Protein AF-A0A0W4ZF85-F1 (afdb_monomer_lite)

Secondary structure (DSSP, 8-state):
------HHHHHHHHHHHHHHHHHHHHHHHHHHHHH--TTHHHHHHHHHHHHHHHHHHHHHHHHHHHHHHHHHHH-HHHHT--HHHHHHHHHHHHHHHHHHHHHHHHHHS-HHHHHHHHHHHHHHHHHTTSSS--------HHHHHHHHHHHHHHHHHHHHHHHHHHHHHHHHHHHHHHHHHHHHHHHHHHHHHHHHHHHHHHHHHHHHHHHHHHHHHHHHHHHHHHHHHHHHTS---

pLDDT: mean 76.06, std 14.79, range [40.0, 95.31]

InterPro domains:
  IPR000727 Target SNARE coiled-coil homology domain [PS50192] (149-211)
  IPR000727 Target SNARE coiled-coil homology domain [SM00397] (144-211)
  IPR010989 SNARE [SSF47661] (5-109)
  IPR015260 Syntaxin 6/10/61, N-terminal [PF09177] (6-104)

Organism: Pneumocystis carinii (strain B80) (NCBI:txid1408658)

Structure (mmCIF, N/CA/C/O backbone):
data_AF-A0A0W4ZF85-F1
#
_entry.id   AF-A0A0W4ZF85-F1
#
loop_
_atom_site.group_PDB
_atom_site.id
_atom_site.type_symbol
_atom_site.label_atom_id
_atom_site.label_alt_id
_atom_site.label_comp_id
_atom_site.label_asym_id
_atom_site.label_entity_id
_atom_site.label_seq_id
_atom_site.pdbx_PDB_ins_code
_atom_site.Cartn_x
_atom_site.Cartn_y
_atom_site.Cartn_z
_atom_site.occupancy
_atom_site.B_iso_or_equiv
_atom_site.auth_seq_id
_atom_site.auth_comp_id
_atom_site.auth_asym_id
_atom_site.auth_atom_id
_atom_site.pdbx_PDB_model_num
ATOM 1 N N . MET A 1 1 ? -2.296 8.918 36.771 1.00 40.00 1 MET A N 1
ATOM 2 C CA . MET A 1 1 ? -2.428 7.743 35.891 1.00 40.00 1 MET A CA 1
ATOM 3 C C . MET A 1 1 ? -2.711 8.300 34.519 1.00 40.00 1 MET A C 1
ATOM 5 O O . MET A 1 1 ? -3.789 8.851 34.330 1.00 40.00 1 MET A O 1
ATOM 9 N N . GLU A 1 2 ? -1.710 8.296 33.644 1.00 46.78 2 GLU A N 1
ATOM 10 C CA . GLU A 1 2 ? -1.922 8.610 32.231 1.00 46.78 2 GLU A CA 1
ATOM 11 C C . GLU A 1 2 ? -3.000 7.657 31.717 1.00 46.78 2 GLU A C 1
ATOM 13 O O . GLU A 1 2 ? -2.921 6.446 31.938 1.00 46.78 2 GLU A O 1
ATOM 18 N N . LYS A 1 3 ? -4.069 8.213 31.141 1.00 59.38 3 LYS A N 1
ATOM 19 C CA . LYS A 1 3 ? -5.005 7.413 30.362 1.00 59.38 3 LYS A CA 1
ATOM 20 C C . LYS A 1 3 ? -4.196 6.940 29.164 1.00 59.38 3 LYS A C 1
ATOM 22 O O . LYS A 1 3 ? -3.906 7.745 28.291 1.00 59.38 3 LYS A O 1
ATOM 27 N N . ILE A 1 4 ? -3.762 5.685 29.188 1.00 65.81 4 ILE A N 1
ATOM 28 C CA . ILE A 1 4 ? -3.247 5.030 27.991 1.00 65.81 4 ILE A CA 1
ATOM 29 C C . ILE A 1 4 ? -4.445 4.990 27.048 1.00 65.81 4 ILE A C 1
ATOM 31 O O . ILE A 1 4 ? -5.434 4.312 27.331 1.00 65.81 4 ILE A O 1
ATOM 35 N N . GLU A 1 5 ? -4.407 5.858 26.045 1.00 74.25 5 GLU A N 1
ATOM 36 C CA . GLU A 1 5 ? -5.411 5.940 24.996 1.00 74.25 5 GLU A CA 1
ATOM 37 C C . GLU A 1 5 ? -5.392 4.615 24.233 1.00 74.25 5 GLU A C 1
ATOM 39 O O . GLU A 1 5 ? -4.327 4.027 24.035 1.00 74.25 5 GLU A O 1
ATOM 44 N N . ASP A 1 6 ? -6.570 4.076 23.929 1.00 81.75 6 ASP A N 1
ATOM 45 C CA . ASP A 1 6 ? -6.660 2.751 23.328 1.00 81.75 6 ASP A CA 1
ATOM 46 C C . ASP A 1 6 ? -6.104 2.804 21.894 1.00 81.75 6 ASP A C 1
ATOM 48 O O . ASP A 1 6 ? -6.705 3.474 21.045 1.00 81.75 6 ASP A O 1
ATOM 52 N N . PRO A 1 7 ? -4.993 2.096 21.600 1.00 85.19 7 PRO A N 1
ATOM 53 C CA . PRO A 1 7 ? -4.337 2.152 20.294 1.00 85.19 7 PRO A CA 1
ATOM 54 C C . PRO A 1 7 ? -5.214 1.588 19.169 1.00 85.19 7 PRO A C 1
ATOM 56 O O . PRO A 1 7 ? -4.932 1.805 17.993 1.00 85.19 7 PRO A O 1
ATOM 59 N N . PHE A 1 8 ? -6.305 0.891 19.506 1.00 86.88 8 PHE A N 1
ATOM 60 C CA . PHE A 1 8 ? -7.267 0.397 18.531 1.00 86.88 8 PHE A CA 1
ATOM 61 C C . PHE A 1 8 ? -7.860 1.518 17.668 1.00 86.88 8 PHE A C 1
ATOM 63 O O . PHE A 1 8 ? -8.072 1.316 16.474 1.00 86.88 8 PHE A O 1
ATOM 70 N N . PHE A 1 9 ? -8.155 2.689 18.243 1.00 86.62 9 PHE A N 1
ATOM 71 C CA . PHE A 1 9 ? -8.795 3.770 17.485 1.00 86.62 9 PHE A CA 1
ATOM 72 C C . PHE A 1 9 ? -7.841 4.426 16.486 1.00 86.62 9 PHE A C 1
ATOM 74 O O . PHE A 1 9 ? -8.268 4.741 15.378 1.00 86.62 9 PHE A O 1
ATOM 81 N N . GLU A 1 10 ? -6.564 4.555 16.843 1.00 89.31 10 GLU A N 1
ATOM 82 C CA . GLU A 1 10 ? -5.513 5.045 15.946 1.00 89.31 10 GLU A CA 1
ATOM 83 C C . GLU A 1 10 ? -5.290 4.065 14.786 1.00 89.31 10 GLU A C 1
ATOM 85 O O . GLU A 1 10 ? -5.335 4.458 13.622 1.00 89.31 10 GLU A O 1
ATOM 90 N N . ALA A 1 11 ? -5.180 2.766 15.084 1.00 89.19 11 ALA A N 1
ATOM 91 C CA . ALA A 1 11 ? -5.067 1.729 14.058 1.00 89.19 11 ALA A CA 1
ATOM 92 C C . ALA A 1 11 ? -6.305 1.680 13.144 1.00 89.19 11 ALA A C 1
ATOM 94 O O . ALA A 1 11 ? -6.192 1.531 11.928 1.00 89.19 11 ALA A O 1
ATOM 95 N N . LYS A 1 12 ? -7.504 1.856 13.711 1.00 90.06 12 LYS A N 1
ATOM 96 C CA . LYS A 1 12 ? -8.748 1.960 12.940 1.00 90.06 12 LYS A CA 1
ATOM 97 C C . LYS A 1 12 ? -8.712 3.154 11.985 1.00 90.06 12 LYS A C 1
ATOM 99 O O . LYS A 1 12 ? -9.088 2.993 10.826 1.00 90.06 12 LYS A O 1
ATOM 104 N N . GLU A 1 13 ? -8.292 4.328 12.455 1.00 89.69 13 GLU A N 1
ATOM 105 C CA . GLU A 1 13 ? -8.176 5.533 11.627 1.00 89.69 13 GLU A CA 1
ATOM 106 C C . GLU A 1 13 ? -7.159 5.328 10.497 1.00 89.69 13 GLU A C 1
ATOM 108 O O . GLU A 1 13 ? -7.482 5.566 9.329 1.00 89.69 13 GLU A O 1
ATOM 113 N N . GLN A 1 14 ? -5.988 4.776 10.819 1.00 89.88 14 GLN A N 1
ATOM 114 C CA . GLN A 1 14 ? -4.951 4.448 9.844 1.00 89.88 14 GLN A CA 1
ATOM 115 C C . GLN A 1 14 ? -5.464 3.497 8.756 1.00 89.88 14 GLN A C 1
ATOM 117 O O . GLN A 1 14 ? -5.293 3.776 7.571 1.00 89.88 14 GLN A O 1
ATOM 122 N N . ILE A 1 15 ? -6.161 2.422 9.131 1.00 90.94 15 ILE A N 1
ATOM 123 C CA . ILE A 1 15 ? -6.745 1.480 8.168 1.00 90.94 15 ILE A CA 1
ATOM 124 C C . ILE A 1 15 ? -7.790 2.176 7.296 1.00 90.94 15 ILE A C 1
ATOM 126 O O . ILE A 1 15 ? -7.808 1.986 6.083 1.00 90.94 15 ILE A O 1
ATOM 130 N N . THR A 1 16 ? -8.658 3.015 7.875 1.00 89.31 16 THR A N 1
ATOM 131 C CA . THR A 1 16 ? -9.648 3.752 7.071 1.00 89.31 16 THR A CA 1
ATOM 132 C C . THR A 1 16 ? -9.005 4.721 6.081 1.00 89.31 16 THR A C 1
ATOM 134 O O . THR A 1 16 ? -9.527 4.883 4.978 1.00 89.31 16 THR A O 1
ATOM 137 N N . PHE A 1 17 ? -7.868 5.318 6.445 1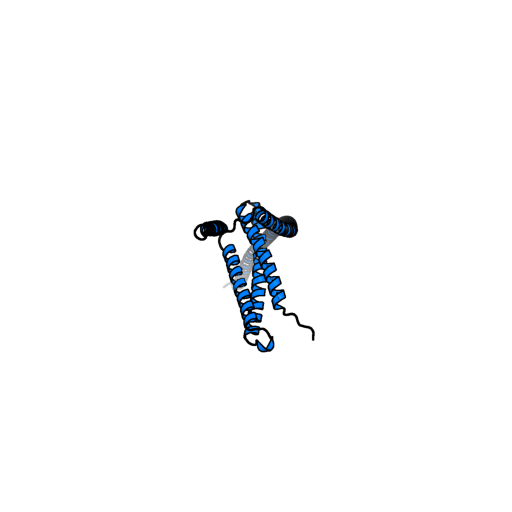.00 89.12 17 PHE A N 1
ATOM 138 C CA . PHE A 1 17 ? -7.071 6.155 5.555 1.00 89.12 17 PHE A CA 1
ATOM 139 C C . PHE A 1 17 ? -6.419 5.329 4.436 1.00 89.12 17 PHE A C 1
ATOM 141 O O . PHE A 1 17 ? -6.573 5.655 3.264 1.00 89.12 17 PHE A O 1
ATOM 148 N N . GLN A 1 18 ? -5.785 4.202 4.760 1.00 88.81 18 GLN A N 1
ATOM 149 C CA . GLN A 1 18 ? -5.208 3.314 3.744 1.00 88.81 18 GLN A CA 1
ATOM 150 C C . GLN A 1 18 ? -6.278 2.768 2.784 1.00 88.81 18 GLN A C 1
ATOM 152 O O . GLN A 1 18 ? -6.043 2.669 1.582 1.00 88.81 18 GLN A O 1
ATOM 157 N N . PHE A 1 19 ? -7.492 2.478 3.268 1.00 88.94 19 PHE A N 1
ATOM 158 C CA . PHE A 1 19 ? -8.608 2.088 2.401 1.00 88.94 19 PHE A CA 1
ATOM 159 C C . PHE A 1 19 ? -9.058 3.205 1.456 1.00 88.94 19 PHE A C 1
ATOM 161 O O . PHE A 1 19 ? -9.453 2.908 0.326 1.00 88.94 19 PHE A O 1
ATOM 168 N N . SER A 1 20 ? -9.050 4.473 1.883 1.00 87.19 20 SER A N 1
ATOM 169 C CA . SER A 1 20 ? -9.405 5.581 0.986 1.00 87.19 20 SER A CA 1
ATOM 170 C C . SER A 1 20 ? -8.342 5.767 -0.099 1.00 87.19 20 SER A C 1
ATOM 172 O O . SER A 1 20 ? -8.694 5.925 -1.270 1.00 87.19 20 SER A O 1
ATOM 174 N N . GLU A 1 21 ? -7.065 5.629 0.262 1.00 87.69 21 GLU A N 1
ATOM 175 C CA . GLU A 1 21 ? -5.939 5.641 -0.674 1.00 87.69 21 GLU A CA 1
ATOM 176 C C . GLU A 1 21 ? -6.011 4.474 -1.673 1.00 87.69 21 GLU A C 1
ATOM 178 O O . GLU A 1 21 ? -5.941 4.681 -2.887 1.00 87.69 21 GLU A O 1
ATOM 183 N N . ALA A 1 22 ? -6.263 3.255 -1.189 1.00 88.38 22 ALA A N 1
ATOM 184 C CA . ALA A 1 22 ? -6.405 2.071 -2.029 1.00 88.38 22 ALA A CA 1
ATOM 185 C C . ALA A 1 22 ? -7.597 2.188 -2.999 1.00 88.38 22 ALA A C 1
ATOM 187 O O . ALA A 1 22 ? -7.480 1.846 -4.177 1.00 88.38 22 ALA A O 1
ATOM 188 N N . ARG A 1 23 ? -8.747 2.708 -2.542 1.00 87.19 23 ARG A N 1
ATOM 189 C CA . ARG A 1 23 ? -9.921 2.953 -3.405 1.00 87.19 23 ARG A CA 1
ATOM 190 C C . ARG A 1 23 ? -9.616 3.977 -4.493 1.00 87.19 23 ARG A C 1
ATOM 192 O O . ARG A 1 23 ? -10.027 3.790 -5.638 1.00 87.19 23 ARG A O 1
ATOM 199 N N . TYR A 1 24 ? -8.873 5.025 -4.151 1.00 84.31 24 TYR A N 1
ATOM 200 C CA . TYR A 1 24 ? -8.443 6.027 -5.115 1.00 84.31 24 TYR A CA 1
ATOM 201 C C . TYR A 1 24 ? -7.517 5.429 -6.189 1.00 84.31 24 TYR A C 1
ATOM 203 O O . TYR A 1 24 ? -7.772 5.595 -7.387 1.00 84.31 24 TYR A O 1
ATOM 211 N N . LEU A 1 25 ? -6.482 4.685 -5.781 1.00 83.81 25 LEU A N 1
ATOM 212 C CA . LEU A 1 25 ? -5.572 4.013 -6.716 1.00 83.81 25 LEU A CA 1
ATOM 213 C C . LEU A 1 25 ? -6.302 2.999 -7.597 1.00 83.81 25 LEU A C 1
ATOM 215 O O . LEU A 1 25 ? -6.009 2.900 -8.786 1.00 83.81 25 LEU A O 1
ATOM 219 N N . TYR A 1 26 ? -7.287 2.292 -7.045 1.00 85.00 26 TYR A N 1
ATOM 220 C CA . TYR A 1 26 ? -8.130 1.376 -7.803 1.00 85.00 26 TYR A CA 1
ATOM 221 C C . TYR A 1 26 ? -8.964 2.099 -8.875 1.00 85.00 26 TYR A C 1
ATOM 223 O O . TYR A 1 26 ? -8.998 1.672 -10.031 1.00 85.00 26 TYR A O 1
ATOM 231 N N . ASP A 1 27 ? -9.596 3.230 -8.550 1.00 82.62 27 ASP A N 1
ATOM 232 C CA . ASP A 1 27 ? -10.336 4.016 -9.545 1.00 82.62 27 ASP A CA 1
ATOM 233 C C . ASP A 1 27 ? -9.412 4.563 -10.645 1.00 82.62 27 ASP A C 1
ATOM 235 O O . ASP A 1 27 ? -9.790 4.588 -11.822 1.00 82.62 27 ASP A O 1
ATOM 239 N N . LEU A 1 28 ? -8.190 4.968 -10.287 1.00 82.38 28 LEU A N 1
ATOM 240 C CA . LEU A 1 28 ? -7.170 5.394 -11.245 1.00 82.38 28 LEU A CA 1
ATOM 241 C C . LEU A 1 28 ? -6.702 4.233 -12.134 1.00 82.38 28 LEU A C 1
ATOM 243 O O . LEU A 1 28 ? -6.581 4.407 -13.349 1.00 82.38 28 LEU A O 1
ATOM 247 N N . TYR A 1 29 ? -6.482 3.055 -11.549 1.00 83.25 29 TYR A N 1
ATOM 248 C CA . TYR A 1 29 ? -6.135 1.827 -12.262 1.00 83.25 29 TYR A CA 1
ATOM 249 C C . TYR A 1 29 ? -7.193 1.494 -13.316 1.00 83.25 29 TYR A C 1
ATOM 251 O O . TYR A 1 29 ? -6.866 1.335 -14.492 1.00 83.25 29 TYR A O 1
ATOM 259 N N . VAL A 1 30 ? -8.473 1.496 -12.929 1.00 81.00 30 VAL A N 1
ATOM 260 C CA . VAL A 1 30 ? -9.591 1.220 -13.843 1.00 81.00 30 VAL A CA 1
ATOM 261 C C . VAL A 1 30 ? -9.679 2.268 -14.958 1.00 81.00 30 VAL A C 1
ATOM 263 O O . VAL A 1 30 ? -9.892 1.907 -16.115 1.00 81.00 30 VAL A O 1
ATOM 266 N N . LYS A 1 31 ? -9.496 3.561 -14.653 1.00 80.25 31 LYS A N 1
ATOM 267 C CA . LYS A 1 31 ? -9.481 4.627 -15.675 1.00 80.25 31 LYS A CA 1
ATOM 268 C C . LYS A 1 31 ? -8.334 4.443 -16.670 1.00 80.25 31 LYS A C 1
ATOM 270 O O . LYS A 1 31 ? -8.568 4.435 -17.874 1.00 80.25 31 LYS A O 1
ATOM 275 N N . THR A 1 32 ? -7.125 4.217 -16.168 1.00 74.25 32 THR A N 1
ATOM 276 C CA . THR A 1 32 ? -5.919 4.050 -16.993 1.00 74.25 32 THR A CA 1
ATOM 277 C C . THR A 1 32 ? -6.011 2.795 -17.862 1.00 74.25 32 THR A C 1
ATOM 279 O O . THR A 1 32 ? -5.658 2.822 -19.039 1.00 74.25 32 THR A O 1
ATOM 282 N N . ALA A 1 33 ? -6.560 1.707 -17.317 1.00 75.25 33 ALA A N 1
ATOM 283 C CA . ALA A 1 33 ? -6.802 0.479 -18.064 1.00 75.25 33 ALA A CA 1
ATOM 284 C C . ALA A 1 33 ? -7.811 0.671 -19.209 1.00 75.25 33 ALA A C 1
ATOM 286 O O . ALA A 1 33 ? -7.637 0.092 -20.280 1.00 75.25 33 ALA A O 1
ATOM 287 N N . ARG A 1 34 ? -8.838 1.512 -19.017 1.00 72.38 34 ARG A N 1
ATOM 288 C CA . ARG A 1 34 ? -9.822 1.854 -20.062 1.00 72.38 34 ARG A CA 1
ATOM 289 C C . ARG A 1 34 ? -9.236 2.716 -21.176 1.00 72.38 34 ARG A C 1
ATOM 291 O O . ARG A 1 34 ? -9.667 2.601 -22.319 1.00 72.38 34 ARG A O 1
ATOM 298 N N . GLU A 1 35 ? -8.285 3.587 -20.852 1.00 70.94 35 GLU A N 1
ATOM 299 C CA . GLU A 1 35 ? -7.679 4.513 -21.815 1.00 70.94 35 GLU A CA 1
ATOM 300 C C . GLU A 1 35 ? -6.738 3.815 -22.817 1.00 70.94 35 GLU A C 1
ATOM 302 O O . GLU A 1 35 ? -6.456 4.379 -23.875 1.00 70.94 35 GLU A O 1
ATOM 307 N N . GLY A 1 36 ? -6.319 2.570 -22.545 1.00 57.97 36 GLY A N 1
ATOM 308 C CA . GLY A 1 36 ? -5.856 1.608 -23.556 1.00 57.97 36 GLY A CA 1
ATOM 309 C C . GLY A 1 36 ? -4.693 2.064 -24.447 1.00 57.97 36 GLY A C 1
ATOM 310 O O . GLY A 1 36 ? -4.591 1.628 -25.595 1.00 57.97 36 GLY A O 1
ATOM 311 N N . ASN A 1 37 ? -3.829 2.962 -23.969 1.00 53.59 37 ASN A N 1
ATOM 312 C CA . ASN A 1 37 ? -2.752 3.537 -24.777 1.00 53.59 37 ASN A CA 1
ATOM 313 C C . ASN A 1 37 ? -1.416 2.812 -24.524 1.00 53.59 37 ASN A C 1
ATOM 315 O O . ASN A 1 37 ? -1.118 2.413 -23.406 1.00 53.59 37 ASN A O 1
ATOM 319 N N . ILE A 1 38 ? -0.560 2.653 -25.533 1.00 48.22 38 ILE A N 1
ATOM 320 C CA . ILE A 1 38 ? 0.630 1.772 -25.466 1.00 48.22 38 ILE A CA 1
ATOM 321 C C . ILE A 1 38 ? 1.652 2.213 -24.391 1.00 48.22 38 ILE A C 1
ATOM 323 O O . ILE A 1 38 ? 2.337 1.373 -23.812 1.00 48.22 38 ILE A O 1
ATOM 327 N N . GLY A 1 39 ? 1.707 3.509 -24.054 1.00 55.28 39 GLY A N 1
ATOM 328 C CA . GLY A 1 39 ? 2.524 4.046 -22.951 1.0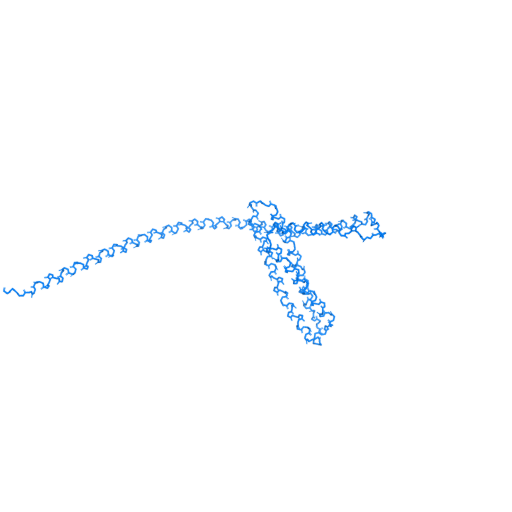0 55.28 39 GLY A CA 1
ATOM 329 C C . GLY A 1 39 ? 1.927 3.863 -21.548 1.00 55.28 39 GLY A C 1
ATOM 330 O O . GLY A 1 39 ? 2.620 4.085 -20.563 1.00 55.28 39 GLY A O 1
ATOM 331 N N . THR A 1 40 ? 0.665 3.436 -21.443 1.00 57.97 40 THR A N 1
ATOM 332 C CA . THR A 1 40 ? -0.022 3.220 -20.156 1.00 57.97 40 THR A CA 1
ATOM 333 C C . THR A 1 40 ? 0.302 1.871 -19.527 1.00 57.97 40 THR A C 1
ATOM 335 O O . THR A 1 40 ? -0.005 1.655 -18.363 1.00 57.97 40 THR A O 1
ATOM 338 N N . SER A 1 41 ? 0.963 0.962 -20.257 1.00 63.50 41 SER A N 1
ATOM 339 C CA . SER A 1 41 ? 1.283 -0.367 -19.731 1.00 63.50 41 SER A CA 1
ATOM 340 C C . SER A 1 41 ? 2.272 -0.320 -18.565 1.00 63.50 41 SER A C 1
ATOM 342 O O . SER A 1 41 ? 2.119 -1.128 -17.657 1.00 63.50 41 SER A O 1
ATOM 344 N N . SER A 1 42 ? 3.268 0.579 -18.558 1.00 73.12 42 SER A N 1
ATOM 345 C CA . SER A 1 42 ? 4.190 0.673 -17.412 1.00 73.12 42 SER A CA 1
ATOM 346 C C . SER A 1 42 ? 3.531 1.395 -16.241 1.00 73.12 42 SER A C 1
ATOM 348 O O . SER A 1 42 ? 3.559 0.889 -15.131 1.00 73.12 42 SER A O 1
ATOM 350 N N . THR A 1 43 ? 2.834 2.505 -16.499 1.00 76.06 43 THR A N 1
ATOM 351 C CA . THR A 1 43 ? 2.137 3.265 -15.453 1.00 76.06 43 THR A CA 1
ATOM 352 C C . THR A 1 43 ? 1.038 2.440 -14.788 1.00 76.06 43 THR A C 1
ATOM 354 O O . THR A 1 43 ? 0.820 2.551 -13.590 1.00 76.06 43 THR A O 1
ATOM 357 N N . LEU A 1 44 ? 0.356 1.580 -15.549 1.00 78.31 44 LEU A N 1
ATOM 358 C CA . LEU A 1 44 ? -0.632 0.642 -15.024 1.00 78.31 44 LEU A CA 1
ATOM 359 C C . LEU A 1 44 ? 0.016 -0.423 -14.136 1.00 78.31 44 LEU A C 1
ATOM 361 O O . LEU A 1 44 ? -0.548 -0.752 -13.096 1.00 78.31 44 LEU A O 1
ATOM 365 N N . LEU A 1 45 ? 1.192 -0.936 -14.517 1.00 81.12 45 LEU A N 1
ATOM 366 C CA . LEU A 1 45 ? 1.954 -1.858 -13.674 1.00 81.12 45 LEU A CA 1
ATOM 367 C C . LEU A 1 45 ? 2.401 -1.173 -12.378 1.00 81.12 45 LEU A C 1
ATOM 369 O O . LEU A 1 45 ? 2.222 -1.750 -11.310 1.00 81.12 45 LEU A O 1
ATOM 373 N N . ASP A 1 46 ? 2.881 0.066 -12.450 1.00 82.62 46 ASP A N 1
ATOM 374 C CA . ASP A 1 46 ? 3.297 0.843 -11.278 1.00 82.62 46 ASP A CA 1
ATOM 375 C C . ASP A 1 46 ? 2.120 1.098 -10.323 1.00 82.62 46 ASP A C 1
ATOM 377 O O . ASP A 1 46 ? 2.214 0.794 -9.135 1.00 82.62 46 ASP A O 1
ATOM 381 N N . ILE A 1 47 ? 0.972 1.550 -10.848 1.00 84.00 47 ILE A N 1
ATOM 382 C CA . ILE A 1 47 ? -0.260 1.731 -10.061 1.00 84.00 47 ILE A CA 1
ATOM 383 C C . ILE A 1 47 ? -0.708 0.399 -9.449 1.00 84.00 47 ILE A C 1
ATOM 385 O O . ILE A 1 47 ? -1.111 0.361 -8.289 1.00 84.00 47 ILE A O 1
ATOM 389 N N . SER A 1 48 ? -0.630 -0.700 -10.207 1.00 84.75 48 SER A N 1
ATOM 390 C CA . SER A 1 48 ? -1.016 -2.017 -9.697 1.00 84.75 48 SER A CA 1
ATOM 391 C C . SER A 1 48 ? -0.099 -2.488 -8.567 1.00 84.75 48 SER A C 1
ATOM 393 O O . SER A 1 48 ? -0.594 -3.017 -7.576 1.00 84.75 48 SER A O 1
ATOM 395 N N . ASN A 1 49 ? 1.211 -2.251 -8.676 1.00 86.56 49 ASN A N 1
ATOM 396 C CA . ASN A 1 49 ? 2.185 -2.608 -7.649 1.00 86.56 49 ASN A CA 1
ATOM 397 C C . ASN A 1 49 ? 1.978 -1.782 -6.376 1.00 86.56 49 ASN A C 1
ATOM 399 O O . ASN A 1 49 ? 1.994 -2.348 -5.284 1.00 86.56 49 ASN A O 1
ATOM 403 N N . GLU A 1 50 ? 1.740 -0.473 -6.506 1.00 87.62 50 GLU A N 1
ATOM 404 C CA . GLU A 1 50 ? 1.480 0.390 -5.349 1.00 87.62 50 GLU A CA 1
ATOM 405 C C . GLU A 1 50 ? 0.157 0.016 -4.668 1.00 87.62 50 GLU A C 1
ATOM 407 O O . GLU A 1 50 ? 0.100 -0.093 -3.446 1.00 87.62 50 GLU A O 1
ATOM 412 N N . LEU A 1 51 ? -0.889 -0.297 -5.441 1.00 87.81 51 LEU A N 1
ATOM 413 C CA . LEU A 1 51 ? -2.151 -0.784 -4.885 1.00 87.81 51 LEU A CA 1
ATOM 414 C C . LEU A 1 51 ? -1.976 -2.123 -4.148 1.00 87.81 51 LEU A C 1
ATOM 416 O O . LEU A 1 51 ? -2.497 -2.278 -3.047 1.00 87.81 51 LEU A O 1
ATOM 420 N N . TRP A 1 52 ? -1.219 -3.073 -4.709 1.00 88.81 52 TRP A N 1
ATOM 421 C CA . TRP A 1 52 ? -0.896 -4.336 -4.031 1.00 88.81 52 TRP A CA 1
ATOM 422 C C . TRP A 1 52 ? -0.113 -4.119 -2.740 1.00 88.81 52 TRP A C 1
ATOM 424 O O . TRP A 1 52 ? -0.384 -4.785 -1.744 1.00 88.81 52 TRP A O 1
ATOM 434 N N . LYS A 1 53 ? 0.839 -3.186 -2.743 1.00 90.38 53 LYS A N 1
ATOM 435 C CA . LYS A 1 53 ? 1.603 -2.818 -1.553 1.00 90.38 53 LYS A CA 1
ATOM 436 C C . LYS A 1 53 ? 0.681 -2.290 -0.452 1.00 90.38 53 LYS A C 1
ATOM 438 O O . LYS A 1 53 ? 0.730 -2.824 0.650 1.00 90.38 53 LYS A O 1
ATOM 443 N N . ILE A 1 54 ? -0.206 -1.340 -0.760 1.00 90.56 54 ILE A N 1
ATOM 444 C CA . ILE A 1 54 ? -1.164 -0.806 0.223 1.00 90.56 54 ILE A CA 1
ATOM 445 C C . ILE A 1 54 ? -2.129 -1.896 0.704 1.00 90.56 54 ILE A C 1
ATOM 447 O O . ILE A 1 54 ? -2.395 -1.993 1.896 1.00 90.56 54 ILE A O 1
ATOM 451 N N . ILE A 1 55 ? -2.630 -2.753 -0.190 1.00 91.38 55 ILE A N 1
ATOM 452 C CA . ILE A 1 55 ? -3.491 -3.882 0.194 1.00 91.38 55 ILE A CA 1
ATOM 453 C C . ILE A 1 55 ? -2.766 -4.824 1.166 1.00 91.38 55 ILE A C 1
ATOM 455 O O . ILE A 1 55 ? -3.364 -5.235 2.154 1.00 91.38 55 ILE A O 1
ATOM 459 N N . ASN A 1 56 ? -1.496 -5.151 0.918 1.00 91.69 56 ASN A N 1
ATOM 460 C CA . ASN A 1 56 ? -0.717 -6.000 1.822 1.00 91.69 56 ASN A CA 1
ATOM 461 C C . ASN A 1 56 ? -0.464 -5.311 3.172 1.00 91.69 56 ASN A C 1
ATOM 463 O O . ASN A 1 56 ? -0.589 -5.954 4.206 1.00 91.69 56 ASN A O 1
ATOM 467 N N . GLU A 1 57 ? -0.174 -4.005 3.176 1.00 92.31 57 GLU A N 1
ATOM 468 C CA . GLU A 1 57 ? -0.038 -3.227 4.416 1.00 92.31 57 GLU A CA 1
ATOM 469 C C . GLU A 1 57 ? -1.337 -3.240 5.241 1.00 92.31 57 GLU A C 1
ATOM 471 O O . GLU A 1 57 ? -1.290 -3.407 6.459 1.00 92.31 57 GLU A O 1
ATOM 476 N N . ILE A 1 58 ? -2.501 -3.115 4.589 1.00 92.44 58 ILE A N 1
ATOM 477 C CA . ILE A 1 58 ? -3.801 -3.222 5.264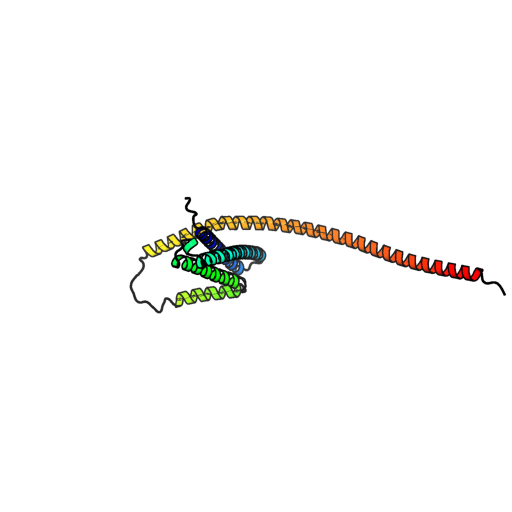 1.00 92.44 58 ILE A CA 1
ATOM 478 C C . ILE A 1 58 ? -4.016 -4.644 5.803 1.00 92.44 58 ILE A C 1
ATOM 480 O O . ILE A 1 58 ? -4.510 -4.787 6.921 1.00 92.44 58 ILE A O 1
ATOM 484 N N . ASP A 1 59 ? -3.672 -5.687 5.041 1.00 93.81 59 ASP A N 1
ATOM 485 C CA . ASP A 1 59 ? -3.830 -7.086 5.470 1.00 93.81 59 ASP A CA 1
ATOM 486 C C . ASP A 1 59 ? -2.988 -7.390 6.719 1.00 93.81 59 ASP A C 1
ATOM 488 O O . ASP A 1 59 ? -3.519 -7.905 7.704 1.00 93.81 59 ASP A O 1
ATOM 492 N N . ASP A 1 60 ? -1.722 -6.959 6.735 1.00 92.12 60 ASP A N 1
ATOM 493 C CA . ASP A 1 60 ? -0.837 -7.072 7.901 1.00 92.12 60 ASP A CA 1
ATOM 494 C C . ASP A 1 60 ? -1.439 -6.358 9.130 1.00 92.12 60 ASP A C 1
ATOM 496 O O . ASP A 1 60 ? -1.549 -6.944 10.211 1.00 92.12 60 ASP A O 1
ATOM 500 N N . CYS A 1 61 ? -1.929 -5.121 8.968 1.00 91.94 61 CYS A N 1
ATOM 501 C CA . CYS A 1 61 ? -2.591 -4.390 10.054 1.00 91.94 61 CYS A CA 1
ATOM 502 C C . CYS A 1 61 ? -3.891 -5.065 10.533 1.00 91.94 61 CYS A C 1
ATOM 504 O O . CYS A 1 61 ? -4.219 -5.010 11.724 1.00 91.94 61 CYS A O 1
ATOM 506 N N . LEU A 1 62 ? -4.654 -5.694 9.634 1.00 92.88 62 LEU A N 1
ATOM 507 C CA . LEU A 1 62 ? -5.871 -6.424 9.993 1.00 92.88 62 LEU A CA 1
ATOM 508 C C . LEU A 1 62 ? -5.567 -7.712 10.761 1.00 92.88 62 LEU A C 1
ATOM 510 O O . LEU A 1 62 ? -6.326 -8.041 11.676 1.00 92.88 62 LEU A O 1
ATOM 514 N N . ILE A 1 63 ? -4.474 -8.408 10.434 1.00 92.69 63 ILE A N 1
ATOM 515 C CA . ILE A 1 63 ? -3.996 -9.578 11.185 1.00 92.69 63 ILE A CA 1
ATOM 516 C C . ILE A 1 63 ? -3.661 -9.173 12.627 1.00 92.69 63 ILE A C 1
ATOM 518 O O . ILE A 1 63 ? -4.158 -9.798 13.570 1.00 92.69 63 ILE A O 1
ATOM 522 N N . ASP A 1 64 ? -2.904 -8.088 12.804 1.00 91.38 64 ASP A N 1
ATOM 523 C CA . ASP A 1 64 ? -2.552 -7.570 14.130 1.00 91.38 64 ASP A CA 1
ATOM 524 C C . ASP A 1 64 ? -3.803 -7.149 14.925 1.00 91.38 64 ASP A C 1
ATOM 526 O O . ASP A 1 64 ? -3.956 -7.483 16.106 1.00 91.38 64 ASP A O 1
ATOM 530 N N . LEU A 1 65 ? -4.753 -6.456 14.283 1.00 90.75 65 LEU A N 1
ATOM 531 C CA . LEU A 1 65 ? -6.009 -6.065 14.929 1.00 90.75 65 LEU A CA 1
ATOM 532 C C . LEU A 1 65 ? -6.899 -7.255 15.291 1.00 90.75 65 LEU A C 1
ATOM 534 O O . LEU A 1 65 ? -7.581 -7.206 16.317 1.00 90.75 65 LEU A O 1
ATOM 538 N N . GLU A 1 66 ? -6.917 -8.315 14.486 1.00 92.62 66 GLU A N 1
ATOM 539 C CA . GLU A 1 66 ? -7.663 -9.533 14.800 1.00 92.62 66 GLU A CA 1
ATOM 540 C C . GLU A 1 66 ? -7.110 -10.207 16.065 1.00 92.62 66 GLU A C 1
ATOM 542 O O . GLU A 1 66 ? -7.892 -10.619 16.929 1.00 92.62 66 GLU A O 1
ATOM 547 N N . GLU A 1 67 ? -5.783 -10.241 16.235 1.00 90.69 67 GLU A N 1
ATOM 548 C CA . GLU A 1 67 ? -5.149 -10.740 17.460 1.00 90.69 67 GLU A CA 1
ATOM 549 C C . GLU A 1 67 ? -5.519 -9.881 18.680 1.00 90.69 67 GLU A C 1
ATOM 551 O O . GLU A 1 67 ? -5.880 -10.417 19.737 1.00 90.69 67 GLU A O 1
ATOM 556 N N . VAL A 1 68 ? -5.509 -8.5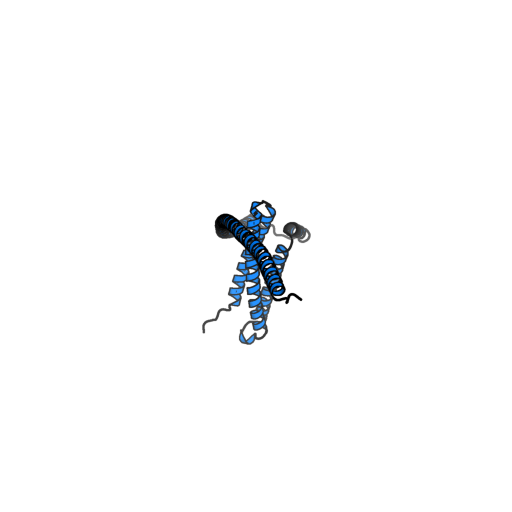51 18.530 1.00 89.25 68 VAL A N 1
ATOM 557 C CA . VAL A 1 68 ? -5.918 -7.621 19.594 1.00 89.25 68 VAL A CA 1
ATOM 558 C C . VAL A 1 68 ? -7.381 -7.840 19.981 1.00 89.25 68 VAL A C 1
ATOM 560 O O . VAL A 1 68 ? -7.691 -7.966 21.169 1.00 89.25 68 VAL A O 1
ATOM 563 N N . VAL A 1 69 ? -8.288 -7.937 19.006 1.00 89.56 69 VAL A N 1
ATOM 564 C CA . VAL A 1 69 ? -9.717 -8.185 19.257 1.00 89.56 69 VAL A CA 1
ATOM 565 C C . VAL A 1 69 ? -9.920 -9.537 19.942 1.00 89.56 69 VAL A C 1
ATOM 567 O O . VAL A 1 69 ? -10.653 -9.617 20.928 1.00 89.56 69 VAL A O 1
ATOM 570 N N . PHE A 1 70 ? -9.217 -10.581 19.505 1.00 88.88 70 PHE A N 1
ATOM 571 C CA . PHE A 1 70 ? -9.278 -11.901 20.133 1.00 88.88 70 PHE A CA 1
ATOM 572 C C . PHE A 1 70 ? -8.779 -11.894 21.589 1.00 88.88 70 PHE A C 1
ATOM 574 O O . PHE A 1 70 ? -9.358 -12.557 22.458 1.00 88.88 70 PHE A O 1
ATOM 581 N N . ALA A 1 71 ? -7.722 -11.135 21.887 1.00 87.62 71 ALA A N 1
ATOM 582 C CA . ALA A 1 71 ? -7.220 -10.972 23.250 1.00 87.62 71 ALA A CA 1
ATOM 583 C C . ALA A 1 71 ? -8.227 -10.236 24.152 1.00 87.62 71 ALA A C 1
ATOM 585 O O . ALA A 1 71 ? -8.420 -10.634 25.307 1.00 87.62 71 ALA A O 1
ATOM 586 N N . VAL A 1 72 ? -8.891 -9.205 23.618 1.00 86.75 72 VAL A N 1
ATOM 587 C CA . VAL A 1 72 ? -9.932 -8.441 24.323 1.00 86.75 72 VAL A CA 1
ATOM 588 C C . VAL A 1 72 ? -11.152 -9.317 24.619 1.00 86.75 72 VAL A C 1
ATOM 590 O O . VAL A 1 72 ? -11.602 -9.340 25.764 1.00 86.75 72 VAL A O 1
ATOM 593 N N . GLU A 1 73 ? -11.622 -10.114 23.652 1.00 85.94 73 GLU A N 1
ATOM 594 C CA . GLU A 1 73 ? -12.747 -11.048 23.842 1.00 85.94 73 GLU A CA 1
ATOM 595 C C . GLU A 1 73 ? -12.462 -12.118 24.910 1.00 85.94 73 GLU A C 1
ATOM 597 O O . GLU A 1 73 ? -13.368 -12.573 25.609 1.00 85.94 73 GLU A O 1
ATOM 602 N N . ARG A 1 74 ? -11.200 -12.538 25.067 1.00 86.69 74 ARG A N 1
ATOM 603 C CA . ARG A 1 74 ? -10.812 -13.544 26.069 1.00 86.69 74 ARG A CA 1
ATOM 604 C C . ARG A 1 74 ? -10.705 -13.003 27.490 1.00 86.69 74 ARG A C 1
ATOM 606 O O . ARG A 1 74 ? -10.835 -13.784 28.434 1.00 86.69 74 ARG A O 1
ATOM 613 N N . GLN A 1 75 ? -10.380 -11.722 27.664 1.00 84.06 75 GLN A N 1
ATOM 614 C CA . GLN A 1 75 ? -10.125 -11.122 28.981 1.00 84.06 75 GLN A CA 1
ATOM 615 C C . GLN A 1 75 ? -10.759 -9.725 29.123 1.00 84.06 75 GLN A C 1
ATOM 617 O O . GLN A 1 75 ? -10.040 -8.762 29.407 1.00 84.06 75 GLN A O 1
ATOM 622 N N . PRO A 1 76 ? -12.093 -9.588 29.014 1.00 79.44 76 PRO A N 1
ATOM 623 C CA . PRO A 1 76 ? -12.763 -8.284 29.051 1.00 79.44 76 PRO A CA 1
ATOM 624 C C . PRO A 1 76 ? -12.514 -7.520 30.365 1.00 79.44 76 PRO A C 1
ATOM 626 O O . PRO A 1 76 ? -12.247 -6.316 30.354 1.00 79.44 76 PRO A O 1
ATOM 629 N N . GLU A 1 77 ? -12.468 -8.223 31.506 1.00 76.50 77 GLU A N 1
ATOM 630 C CA . GLU A 1 77 ? -12.240 -7.617 32.831 1.00 76.50 77 GLU A CA 1
ATOM 631 C C . GLU A 1 77 ? -10.878 -6.914 32.965 1.00 76.50 77 GLU A C 1
ATOM 633 O O . GLU A 1 77 ? -10.743 -5.938 33.707 1.00 76.50 77 GLU A O 1
ATOM 638 N N . LYS A 1 78 ? -9.859 -7.392 32.240 1.00 80.19 78 LYS A N 1
ATOM 639 C CA . LYS A 1 78 ? -8.496 -6.846 32.294 1.00 80.19 78 LYS A CA 1
ATOM 640 C C . LYS A 1 78 ? -8.384 -5.527 31.534 1.00 80.19 78 LYS A C 1
ATOM 642 O O . LYS A 1 78 ? -7.643 -4.641 31.960 1.00 80.19 78 LYS A O 1
ATOM 647 N N . TYR A 1 79 ? -9.119 -5.410 30.432 1.00 77.44 79 TYR A N 1
ATOM 648 C CA . TYR A 1 79 ? -9.070 -4.256 29.538 1.00 77.44 79 TYR A CA 1
ATOM 649 C C . TYR A 1 79 ? -10.175 -3.232 29.821 1.00 77.44 79 TYR A C 1
ATOM 651 O O . TYR A 1 79 ? -10.074 -2.102 29.358 1.00 77.44 79 TYR A O 1
ATOM 659 N N . LYS A 1 80 ? -11.177 -3.578 30.649 1.00 81.38 80 LYS A N 1
ATOM 660 C CA . LYS A 1 80 ? -12.320 -2.709 31.002 1.00 81.38 80 LYS A CA 1
ATOM 661 C C . LYS A 1 80 ? -13.102 -2.220 29.776 1.00 81.38 80 LYS A C 1
ATOM 663 O O . LYS A 1 80 ? -13.639 -1.115 29.789 1.00 81.38 80 LYS A O 1
ATOM 668 N N . ILE A 1 81 ? -13.150 -3.049 28.740 1.00 81.00 81 ILE A N 1
ATOM 669 C CA . ILE A 1 81 ? -13.895 -2.810 27.504 1.00 81.00 81 ILE A CA 1
ATOM 670 C C . ILE A 1 81 ? -15.256 -3.504 27.646 1.00 81.00 81 ILE A C 1
ATOM 672 O O . ILE A 1 81 ? -15.338 -4.580 28.239 1.00 81.00 81 ILE A O 1
ATOM 676 N N . SER A 1 82 ? -16.325 -2.875 27.152 1.00 84.00 82 SER A N 1
ATOM 677 C CA . SER A 1 82 ? -17.659 -3.491 27.131 1.00 84.00 82 SER A CA 1
ATOM 678 C C . SER A 1 82 ? -17.702 -4.634 26.113 1.00 84.00 82 SER A C 1
ATOM 680 O O . SER A 1 82 ? -17.125 -4.510 25.034 1.00 84.00 82 SER A O 1
ATOM 682 N N . ASP A 1 83 ? -18.437 -5.712 26.397 1.00 82.69 83 ASP A N 1
ATOM 683 C CA . ASP A 1 83 ? -18.660 -6.799 25.426 1.00 82.69 83 ASP A CA 1
ATOM 684 C C . ASP A 1 83 ? -19.309 -6.281 24.126 1.00 82.69 83 ASP A C 1
ATOM 686 O O . ASP A 1 83 ? -19.051 -6.796 23.035 1.00 82.69 83 ASP A O 1
ATOM 690 N N . GLU A 1 84 ? -20.112 -5.215 24.228 1.00 85.06 84 GLU A N 1
ATOM 691 C CA . GLU A 1 84 ? -20.685 -4.506 23.079 1.00 85.06 84 GLU A CA 1
ATOM 692 C C . GLU A 1 84 ? -19.590 -3.862 22.219 1.00 85.06 84 GLU A C 1
ATOM 694 O O . GLU A 1 84 ? -19.569 -4.034 21.003 1.00 85.06 84 GLU A O 1
ATOM 699 N N . GLU A 1 85 ? -18.624 -3.192 22.850 1.00 86.50 85 GLU A N 1
ATOM 700 C CA . GLU A 1 85 ? -17.516 -2.542 22.152 1.00 86.50 85 GLU A CA 1
ATOM 701 C C . GLU A 1 85 ? -16.575 -3.577 21.522 1.00 86.50 85 GLU A C 1
ATOM 703 O O . GLU A 1 85 ? -16.197 -3.435 20.362 1.00 86.50 85 GLU A O 1
ATOM 708 N N . ALA A 1 86 ? -16.248 -4.665 22.225 1.00 86.62 86 ALA A N 1
ATOM 709 C CA . ALA A 1 86 ? -15.462 -5.765 21.658 1.00 86.62 86 ALA A CA 1
ATOM 710 C C . ALA A 1 86 ? -16.137 -6.364 20.407 1.00 86.62 86 ALA A C 1
ATOM 712 O O . ALA A 1 86 ? -15.479 -6.607 19.389 1.00 86.62 86 ALA A O 1
ATOM 713 N N . SER A 1 87 ? -17.465 -6.510 20.448 1.00 87.44 87 SER A N 1
ATOM 714 C CA . SER A 1 87 ? -18.263 -6.960 19.304 1.00 87.44 87 SER A CA 1
ATOM 715 C C . SER A 1 87 ? -18.218 -5.961 18.141 1.00 87.44 87 SER A C 1
ATOM 717 O O . SER A 1 87 ? -18.070 -6.367 16.987 1.00 87.44 87 SER A O 1
ATOM 719 N N . GLU A 1 88 ? -18.285 -4.654 18.411 1.00 89.31 88 GLU A N 1
ATOM 720 C CA . GLU A 1 88 ? -18.132 -3.614 17.384 1.00 89.31 88 GLU A CA 1
ATOM 721 C C . GLU A 1 88 ? -16.752 -3.647 16.715 1.00 89.31 88 GLU A C 1
ATOM 723 O O . GLU A 1 88 ? -16.663 -3.532 15.486 1.00 89.31 88 GLU A O 1
ATOM 728 N N . ARG A 1 89 ? -15.680 -3.855 17.493 1.00 90.50 89 ARG A N 1
ATOM 729 C CA . ARG A 1 89 ? -14.316 -3.996 16.955 1.00 90.50 89 ARG A CA 1
ATOM 730 C C . ARG A 1 89 ? -14.218 -5.193 16.019 1.00 90.50 89 ARG A C 1
ATOM 732 O O . ARG A 1 89 ? -13.690 -5.070 14.914 1.00 90.50 89 ARG A O 1
ATOM 739 N N . ARG A 1 90 ? -14.817 -6.322 16.398 1.00 90.62 90 ARG A N 1
ATOM 740 C CA . ARG A 1 90 ? -14.880 -7.511 15.543 1.00 90.62 90 ARG A CA 1
ATOM 741 C C . ARG A 1 90 ? -15.686 -7.286 14.268 1.00 90.62 90 ARG A C 1
ATOM 743 O O . ARG A 1 90 ? -15.277 -7.715 13.191 1.00 90.62 90 ARG A O 1
ATOM 750 N N . LEU A 1 91 ? -16.811 -6.579 14.358 1.00 92.38 91 LEU A N 1
ATOM 751 C CA . LEU A 1 91 ? -17.605 -6.199 13.187 1.00 92.38 91 LEU A CA 1
ATOM 752 C C . LEU A 1 91 ? -16.849 -5.250 12.250 1.00 92.38 91 LEU A C 1
ATOM 754 O O . LEU A 1 91 ? -17.078 -5.282 11.042 1.00 92.38 91 LEU A O 1
ATOM 758 N N . PHE A 1 92 ? -15.980 -4.387 12.778 1.00 92.00 92 PHE A N 1
ATOM 759 C CA . PHE A 1 92 ? -15.101 -3.556 11.959 1.00 92.00 92 PHE A CA 1
ATOM 760 C C . PHE A 1 92 ? -14.066 -4.404 11.210 1.00 92.00 92 PHE A C 1
ATOM 762 O O . PHE A 1 92 ? -14.026 -4.325 9.985 1.00 92.00 92 PHE A O 1
ATOM 769 N N . VAL A 1 93 ? -13.318 -5.266 11.910 1.00 93.25 93 VAL A N 1
ATOM 770 C CA . VAL A 1 93 ? -12.297 -6.140 11.294 1.00 93.25 93 VAL A CA 1
ATOM 771 C C . VAL A 1 93 ? -12.911 -7.042 10.218 1.00 93.25 93 VAL A C 1
ATOM 773 O O . VAL A 1 93 ? -12.392 -7.121 9.109 1.00 93.25 93 VAL A O 1
ATOM 776 N N . ASN A 1 94 ? -14.076 -7.644 10.485 1.00 92.44 94 ASN A N 1
ATOM 777 C CA . ASN A 1 94 ? -14.772 -8.478 9.500 1.00 92.44 94 ASN A CA 1
ATOM 778 C C . ASN A 1 94 ? -15.212 -7.692 8.255 1.00 92.44 94 ASN A C 1
ATOM 780 O O . ASN A 1 94 ? -15.123 -8.201 7.140 1.00 92.44 94 ASN A O 1
ATOM 784 N N . ARG A 1 95 ? -15.704 -6.456 8.425 1.00 92.31 95 ARG A N 1
ATOM 785 C CA . ARG A 1 95 ? -16.068 -5.595 7.287 1.00 92.31 95 ARG A CA 1
ATOM 786 C C . ARG A 1 95 ? -14.841 -5.203 6.474 1.00 92.31 95 ARG A C 1
ATOM 788 O O . ARG A 1 95 ? -14.880 -5.322 5.257 1.00 92.31 95 ARG A O 1
ATOM 795 N N . ALA A 1 96 ? -13.766 -4.798 7.143 1.00 91.44 96 ALA A N 1
ATOM 796 C CA . ALA A 1 96 ? -12.513 -4.440 6.495 1.00 91.44 96 ALA A CA 1
ATOM 797 C C . ALA A 1 96 ? -11.924 -5.620 5.702 1.00 91.44 96 ALA A C 1
ATOM 799 O O . ALA A 1 96 ? -11.554 -5.443 4.546 1.00 91.44 96 ALA A O 1
ATOM 800 N N . ARG A 1 97 ? -11.936 -6.839 6.262 1.00 92.12 97 ARG A N 1
ATOM 801 C CA . ARG A 1 97 ? -11.505 -8.053 5.549 1.00 92.12 97 ARG A CA 1
ATOM 802 C C . ARG A 1 97 ? -12.356 -8.317 4.303 1.00 92.12 97 ARG A C 1
ATOM 804 O O . ARG A 1 97 ? -11.806 -8.539 3.232 1.00 92.12 97 ARG A O 1
ATOM 811 N N . ASN A 1 98 ? -13.683 -8.220 4.411 1.00 92.25 98 ASN A N 1
ATOM 812 C CA . ASN A 1 98 ? -14.571 -8.404 3.257 1.00 92.25 98 ASN A CA 1
ATOM 813 C C . ASN A 1 98 ? -14.335 -7.358 2.152 1.00 92.25 98 ASN A C 1
ATOM 815 O O . ASN A 1 98 ? -14.413 -7.690 0.970 1.00 92.25 98 ASN A O 1
ATOM 819 N N . ASP A 1 99 ? -14.079 -6.101 2.522 1.00 88.19 99 ASP A N 1
ATOM 820 C CA . ASP A 1 99 ? -13.771 -5.030 1.568 1.00 88.19 99 ASP A CA 1
ATOM 821 C C . ASP A 1 99 ? -12.417 -5.281 0.879 1.00 88.19 99 ASP A C 1
ATOM 823 O O . ASP A 1 99 ? -12.305 -5.128 -0.339 1.00 88.19 99 ASP A O 1
ATOM 827 N N . LEU A 1 100 ? -11.409 -5.729 1.634 1.00 90.25 100 LEU A N 1
ATOM 828 C CA . LEU A 1 100 ? -10.085 -6.073 1.113 1.00 90.25 100 LEU A CA 1
ATOM 829 C C . LEU A 1 100 ? -10.136 -7.267 0.147 1.00 90.25 100 LEU A C 1
ATOM 831 O O . LEU A 1 100 ? -9.572 -7.198 -0.944 1.00 90.25 100 LEU A O 1
ATOM 835 N N . GLU A 1 101 ? -10.883 -8.319 0.494 1.00 88.44 101 GLU A N 1
ATOM 836 C CA . GLU A 1 101 ? -11.121 -9.475 -0.381 1.00 88.44 101 GLU A CA 1
ATOM 837 C C . GLU A 1 101 ? -11.824 -9.073 -1.687 1.00 88.44 101 GLU A C 1
ATOM 839 O O . GLU A 1 101 ? -11.488 -9.584 -2.759 1.00 88.44 101 GLU A O 1
ATOM 844 N N . GLN A 1 102 ? -12.780 -8.137 -1.629 1.00 86.44 102 GLN A N 1
ATOM 845 C CA . GLN A 1 102 ? -13.428 -7.602 -2.831 1.00 86.44 102 GLN A CA 1
ATOM 846 C C . GLN A 1 102 ? -12.429 -6.862 -3.723 1.00 86.44 102 GLN A C 1
ATOM 848 O O . GLN A 1 102 ? -12.376 -7.138 -4.920 1.00 86.44 102 GLN A O 1
ATOM 853 N N . MET A 1 103 ? -11.597 -5.988 -3.152 1.00 83.19 103 MET A N 1
ATOM 854 C CA . MET A 1 103 ? -10.589 -5.244 -3.914 1.00 83.19 103 MET A CA 1
ATOM 855 C C . MET A 1 103 ? -9.532 -6.168 -4.536 1.00 83.19 103 MET A C 1
ATOM 857 O O . MET A 1 103 ? -9.181 -6.003 -5.704 1.00 83.19 103 MET A O 1
ATOM 861 N N . GLN A 1 104 ? -9.068 -7.183 -3.800 1.00 86.56 104 GLN A N 1
ATOM 862 C CA . GLN A 1 104 ? -8.147 -8.199 -4.323 1.00 86.56 104 GLN A CA 1
ATOM 863 C C . GLN A 1 104 ? -8.768 -9.012 -5.465 1.00 86.56 104 GLN A C 1
ATOM 865 O O . GLN A 1 104 ? -8.108 -9.290 -6.472 1.00 86.56 104 GLN A O 1
ATOM 870 N N . LYS A 1 105 ? -10.045 -9.388 -5.331 1.00 84.94 105 LYS A N 1
ATOM 871 C CA . LYS A 1 105 ? -10.777 -10.107 -6.376 1.00 84.94 105 LYS A CA 1
ATOM 872 C C . LYS A 1 105 ? -10.942 -9.253 -7.629 1.00 84.94 105 LYS A C 1
ATOM 874 O O . LYS A 1 105 ? -10.666 -9.742 -8.722 1.00 84.94 105 LYS A O 1
ATOM 879 N N . ASP A 1 106 ? -11.330 -7.994 -7.469 1.00 76.94 106 ASP A N 1
ATOM 880 C CA . ASP A 1 106 ? -11.512 -7.064 -8.583 1.00 76.94 106 ASP A CA 1
ATOM 881 C C . ASP A 1 106 ? -10.184 -6.747 -9.299 1.00 76.94 106 ASP A C 1
ATOM 883 O O . ASP A 1 106 ? -10.192 -6.444 -10.486 1.00 76.94 106 ASP A O 1
ATOM 887 N N . MET A 1 107 ? -9.041 -6.857 -8.614 1.00 74.50 107 MET A N 1
ATOM 888 C CA . MET A 1 107 ? -7.703 -6.758 -9.222 1.00 74.50 107 MET A CA 1
ATOM 889 C C . MET A 1 107 ? -7.243 -8.046 -9.920 1.00 74.50 107 MET A C 1
ATOM 891 O O . MET A 1 107 ? -6.399 -8.001 -10.813 1.00 74.50 107 MET A O 1
ATOM 895 N N . SER A 1 108 ? -7.758 -9.199 -9.489 1.00 75.12 108 SER A N 1
ATOM 896 C CA . SER A 1 108 ? -7.413 -10.511 -10.054 1.00 75.12 108 SER A CA 1
ATOM 897 C C . SER A 1 108 ? -8.272 -10.868 -11.274 1.00 75.12 108 SER A C 1
ATOM 899 O O . SER A 1 108 ? -7.855 -11.675 -12.109 1.00 75.12 108 SER A O 1
ATOM 901 N N . GLU A 1 109 ? -9.475 -10.296 -11.382 1.00 70.56 109 GLU A N 1
ATOM 902 C CA . GLU A 1 109 ? -10.321 -10.387 -12.574 1.00 70.56 109 GLU A CA 1
ATOM 903 C C . GLU A 1 109 ? -9.745 -9.497 -13.705 1.00 70.56 109 GLU A C 1
ATOM 905 O O . GLU A 1 109 ? -9.265 -8.392 -13.448 1.00 70.56 109 GLU A O 1
ATOM 910 N N . PRO A 1 110 ? -9.762 -9.944 -14.977 1.00 59.75 110 PRO A N 1
ATOM 911 C CA . PRO A 1 110 ? -9.312 -9.117 -16.095 1.00 59.75 110 PRO A CA 1
ATOM 912 C C . PRO A 1 110 ? -10.158 -7.839 -16.188 1.00 59.75 110 PRO A C 1
ATOM 914 O O . PRO A 1 110 ? -11.385 -7.885 -16.105 1.00 59.75 110 PRO A O 1
ATOM 917 N N . VAL A 1 111 ? -9.499 -6.695 -16.394 1.00 59.81 111 VAL A N 1
ATOM 918 C CA . VAL A 1 111 ? -10.084 -5.343 -16.258 1.00 59.81 111 VAL A CA 1
ATOM 919 C C . VAL A 1 111 ? -11.313 -5.091 -17.151 1.00 59.81 111 VAL A C 1
ATOM 921 O O . VAL A 1 111 ? -12.153 -4.243 -16.837 1.00 59.81 111 VAL A O 1
ATOM 924 N N . GLU A 1 112 ? -11.453 -5.852 -18.239 1.00 54.50 112 GLU A N 1
ATOM 925 C CA . GLU A 1 112 ? -12.628 -5.843 -19.120 1.00 54.50 112 GLU A CA 1
ATOM 926 C C . GLU A 1 112 ? -13.910 -6.303 -18.393 1.00 54.50 112 GLU A C 1
ATOM 928 O O . GLU A 1 112 ? -14.959 -5.679 -18.544 1.00 54.50 112 GLU A O 1
ATOM 933 N N . ASP A 1 113 ? -13.824 -7.326 -17.538 1.00 52.38 113 ASP A N 1
ATOM 934 C CA . ASP A 1 113 ? -14.975 -7.929 -16.842 1.00 52.38 113 ASP A CA 1
ATOM 935 C C . ASP A 1 113 ? -15.424 -7.070 -15.637 1.00 52.38 113 ASP A C 1
ATOM 937 O O . ASP A 1 113 ? -16.614 -6.883 -15.357 1.00 52.38 113 ASP A O 1
ATOM 941 N N . VAL A 1 114 ? -14.453 -6.429 -14.979 1.00 55.00 114 VAL A N 1
ATOM 942 C CA . VAL A 1 114 ? -14.657 -5.492 -13.861 1.00 55.00 114 VAL A CA 1
ATOM 943 C C . VAL A 1 114 ? -15.457 -4.259 -14.307 1.00 55.00 114 VAL A C 1
ATOM 945 O O . VAL A 1 114 ? -16.347 -3.780 -13.593 1.00 55.00 114 VAL A O 1
ATOM 948 N N . CYS A 1 115 ? -15.192 -3.757 -15.519 1.00 51.50 115 CYS A N 1
ATOM 949 C CA . CYS A 1 115 ? -15.910 -2.613 -16.083 1.00 51.50 115 CYS A CA 1
ATOM 950 C C . CYS A 1 115 ? -17.375 -2.935 -16.393 1.00 51.50 115 CYS A C 1
ATOM 952 O O . CYS A 1 115 ? -18.251 -2.154 -16.011 1.00 51.50 115 CYS A O 1
ATOM 954 N N . CYS A 1 116 ? -17.642 -4.092 -17.006 1.00 51.97 116 CYS A N 1
ATOM 955 C CA . CYS A 1 116 ? -19.000 -4.547 -17.302 1.00 51.97 116 CYS A CA 1
ATOM 956 C C . CYS A 1 116 ? -19.818 -4.781 -16.019 1.00 51.97 116 CYS A C 1
ATOM 958 O O . CYS A 1 116 ? -20.992 -4.411 -15.952 1.00 51.97 116 CYS A O 1
ATOM 960 N N . ARG A 1 117 ? -19.195 -5.315 -14.957 1.00 55.53 117 ARG A N 1
ATOM 961 C CA . ARG A 1 117 ? -19.863 -5.540 -13.665 1.00 55.53 117 ARG A CA 1
ATOM 962 C C . ARG A 1 117 ? -20.199 -4.235 -12.930 1.00 55.53 117 ARG A C 1
ATOM 964 O O . ARG A 1 117 ? -21.271 -4.150 -12.328 1.00 55.53 117 ARG A O 1
ATOM 971 N N . ARG A 1 118 ? -19.329 -3.213 -12.966 1.00 56.78 118 ARG A N 1
ATOM 972 C CA . ARG A 1 118 ? -19.599 -1.899 -12.334 1.00 56.78 118 ARG A CA 1
ATOM 973 C C . ARG A 1 118 ? -20.743 -1.166 -13.032 1.00 56.78 118 ARG A C 1
ATOM 975 O O . ARG A 1 118 ? -21.611 -0.629 -12.347 1.00 56.78 118 ARG A O 1
ATOM 982 N N . GLU A 1 119 ? -20.773 -1.191 -14.365 1.00 55.69 119 GLU A N 1
ATOM 983 C CA . GLU A 1 119 ? -21.893 -0.648 -15.143 1.00 55.69 119 GLU A CA 1
ATOM 984 C C . GLU A 1 119 ? -23.200 -1.379 -14.829 1.00 55.69 119 GLU A C 1
ATOM 986 O O . GLU A 1 119 ? -24.197 -0.721 -14.540 1.00 55.69 119 GLU A O 1
ATOM 991 N N . GLU A 1 120 ? -23.198 -2.715 -14.755 1.00 55.25 120 GLU A N 1
ATOM 992 C CA . GLU A 1 120 ? -24.384 -3.467 -14.328 1.00 55.25 120 GLU A CA 1
ATOM 993 C C . GLU A 1 120 ? -24.840 -3.123 -12.904 1.00 55.25 120 GLU A C 1
ATOM 995 O O . GLU A 1 120 ? -26.043 -3.071 -12.649 1.00 55.25 120 GLU A O 1
ATOM 1000 N N . LYS A 1 121 ? -23.915 -2.917 -11.958 1.00 58.12 121 LYS A N 1
ATOM 1001 C CA . LYS A 1 121 ? -24.253 -2.603 -10.559 1.00 58.12 121 LYS A CA 1
ATOM 1002 C C . LYS A 1 121 ? -24.877 -1.209 -10.441 1.00 58.12 121 LYS A C 1
ATOM 1004 O O . LYS A 1 121 ? -25.879 -1.064 -9.748 1.00 58.12 121 LYS A O 1
ATOM 1009 N N . LEU A 1 122 ? -24.349 -0.222 -11.172 1.00 57.97 122 LEU A N 1
ATOM 1010 C CA . LEU A 1 122 ? -24.921 1.129 -11.264 1.00 57.97 122 LEU A CA 1
ATOM 1011 C C . LEU A 1 122 ? -26.291 1.127 -11.967 1.00 57.97 122 LEU A C 1
ATOM 1013 O O . LEU A 1 122 ? -27.211 1.829 -11.544 1.00 57.97 122 LEU A O 1
ATOM 1017 N N . LEU A 1 123 ? -26.466 0.290 -12.994 1.00 54.47 123 LEU A N 1
ATOM 1018 C CA . LEU A 1 123 ? -27.751 0.129 -13.679 1.00 54.47 123 LEU A CA 1
ATOM 1019 C C . LEU A 1 123 ? -28.789 -0.588 -12.795 1.00 54.47 123 LEU A C 1
ATOM 1021 O O . LEU A 1 123 ? -29.951 -0.211 -12.760 1.00 54.47 123 LEU A O 1
ATOM 1025 N N . LYS A 1 124 ? -28.383 -1.592 -12.013 1.00 56.50 124 LYS A N 1
ATOM 1026 C CA . LYS A 1 124 ? -29.274 -2.294 -11.067 1.00 56.50 124 LYS A CA 1
ATOM 1027 C C . LYS A 1 124 ? -29.664 -1.417 -9.873 1.00 56.50 124 LYS A C 1
ATOM 1029 O O . LYS A 1 124 ? -30.776 -1.544 -9.371 1.00 56.50 124 LYS A O 1
ATOM 1034 N N . GLN A 1 125 ? -28.780 -0.515 -9.444 1.00 53.19 125 GLN A N 1
ATOM 1035 C CA . GLN A 1 125 ? -29.051 0.431 -8.360 1.00 53.19 125 GLN A CA 1
ATOM 1036 C C . GLN A 1 125 ? -30.028 1.539 -8.787 1.00 53.19 125 GLN A C 1
ATOM 1038 O O . GLN A 1 125 ? -30.844 1.961 -7.982 1.00 53.19 125 GLN A O 1
ATOM 1043 N N . THR A 1 126 ? -30.016 1.945 -10.060 1.00 51.91 126 THR A N 1
ATOM 1044 C CA . THR A 1 126 ? -30.994 2.904 -10.612 1.00 51.91 126 THR A CA 1
ATOM 1045 C C . THR A 1 126 ? -32.363 2.282 -10.897 1.00 51.91 126 THR A C 1
ATOM 1047 O O . THR A 1 126 ? -33.368 2.979 -10.839 1.00 51.91 126 THR A O 1
ATOM 1050 N N . VAL A 1 127 ? -32.432 0.972 -11.157 1.00 51.19 127 VAL A N 1
ATOM 1051 C CA . VAL A 1 127 ? -33.696 0.272 -11.460 1.00 51.19 127 VAL A CA 1
ATOM 1052 C C . VAL A 1 127 ? -34.445 -0.182 -10.195 1.00 51.19 127 VAL A C 1
ATOM 1054 O O . VAL A 1 127 ? -35.664 -0.319 -10.229 1.00 51.19 127 VAL A O 1
ATOM 1057 N N . HIS A 1 128 ? -33.764 -0.372 -9.057 1.00 46.06 128 HIS A N 1
ATOM 1058 C CA . HIS A 1 128 ? -34.424 -0.776 -7.805 1.00 46.06 128 HIS A CA 1
ATOM 1059 C C . HIS A 1 128 ? -35.135 0.358 -7.044 1.00 46.06 128 HIS A C 1
ATOM 1061 O O . HIS A 1 128 ? -35.955 0.057 -6.176 1.00 46.06 128 HIS A O 1
ATOM 1067 N N . ASP A 1 129 ? -34.887 1.625 -7.389 1.00 42.69 129 ASP A N 1
ATOM 1068 C CA . ASP A 1 129 ? -35.503 2.785 -6.727 1.00 42.69 129 ASP A CA 1
ATOM 1069 C C . ASP A 1 129 ? -36.830 3.244 -7.372 1.00 42.69 129 ASP A C 1
ATOM 1071 O O . ASP A 1 129 ? -37.499 4.121 -6.826 1.00 42.69 129 ASP A O 1
ATOM 1075 N N . GLU A 1 130 ? -37.271 2.650 -8.491 1.00 46.47 130 GLU A N 1
ATOM 1076 C CA . GLU A 1 130 ? -38.507 3.087 -9.172 1.00 46.47 130 GLU A CA 1
ATOM 1077 C C . GLU A 1 130 ? -39.785 2.327 -8.767 1.00 46.47 130 GLU A C 1
ATOM 1079 O O . GLU A 1 130 ? -40.884 2.793 -9.065 1.00 46.47 130 GLU A O 1
ATOM 1084 N N . GLU A 1 131 ? -39.699 1.204 -8.042 1.00 46.88 131 GLU A N 1
ATOM 1085 C CA . GLU A 1 131 ? -40.889 0.381 -7.732 1.00 46.88 131 GLU A CA 1
ATOM 1086 C C . GLU A 1 131 ? -41.415 0.474 -6.290 1.00 46.88 131 GLU A C 1
ATOM 1088 O O . GLU A 1 131 ? -42.397 -0.188 -5.948 1.00 46.88 131 GLU A O 1
ATOM 1093 N N . SER A 1 132 ? -40.842 1.317 -5.425 1.00 50.69 132 SER A N 1
ATOM 1094 C CA . SER A 1 132 ? -41.332 1.434 -4.045 1.00 50.69 132 SER A CA 1
ATOM 1095 C C . SER A 1 132 ? -40.951 2.756 -3.368 1.00 50.69 132 SER A C 1
ATOM 1097 O O . SER A 1 132 ? -40.058 2.769 -2.527 1.00 50.69 132 SER A O 1
ATOM 1099 N N . LEU A 1 133 ? -41.667 3.849 -3.660 1.00 41.12 133 LEU A N 1
ATOM 1100 C CA . LEU A 1 133 ? -42.320 4.682 -2.632 1.00 41.12 133 LEU A CA 1
ATOM 1101 C C . LEU A 1 133 ? -43.053 5.882 -3.260 1.00 41.12 133 LEU A C 1
ATOM 1103 O O . LEU A 1 133 ? -42.462 6.883 -3.657 1.00 41.12 133 LEU A O 1
ATOM 1107 N N . ASP A 1 134 ? -44.378 5.817 -3.229 1.00 50.19 134 ASP A N 1
ATOM 1108 C CA . ASP A 1 134 ? -45.242 6.991 -3.164 1.00 50.19 134 ASP A CA 1
ATOM 1109 C C . ASP A 1 134 ? -45.154 7.576 -1.740 1.00 50.19 134 ASP A C 1
ATOM 1111 O O . ASP A 1 134 ? -45.809 7.050 -0.844 1.00 50.19 134 ASP A O 1
ATOM 1115 N N . ASN A 1 135 ? -44.298 8.585 -1.488 1.00 45.88 135 ASN A N 1
ATOM 1116 C CA . ASN A 1 135 ? -44.553 9.619 -0.464 1.00 45.88 135 ASN A CA 1
ATOM 1117 C C . ASN A 1 135 ? -43.527 10.780 -0.454 1.00 45.88 135 ASN A C 1
ATOM 1119 O O . ASN A 1 135 ? -42.379 10.622 -0.051 1.00 45.88 135 ASN A O 1
ATOM 1123 N N . SER A 1 136 ? -43.991 11.986 -0.791 1.00 47.69 136 SER A N 1
ATOM 1124 C CA . SER A 1 136 ? -43.673 13.256 -0.110 1.00 47.69 136 SER A CA 1
ATOM 1125 C C . SER A 1 136 ? -42.238 13.494 0.425 1.00 47.69 136 SER A C 1
ATOM 1127 O O . SER A 1 136 ? -42.038 13.510 1.639 1.00 47.69 136 SER A O 1
ATOM 1129 N N . LEU A 1 137 ? -41.286 13.883 -0.434 1.00 46.75 137 LEU A N 1
ATOM 1130 C CA . LEU A 1 137 ? -40.374 15.007 -0.142 1.00 46.75 137 LEU A CA 1
ATOM 1131 C C . LEU A 1 137 ? -39.637 15.438 -1.419 1.00 46.75 137 LEU A C 1
ATOM 1133 O O . LEU A 1 137 ? -38.540 14.977 -1.718 1.00 46.75 137 LEU A O 1
ATOM 1137 N N . ALA A 1 138 ? -40.220 16.358 -2.187 1.00 56.50 138 ALA A N 1
ATOM 1138 C CA . ALA A 1 138 ? -39.452 17.068 -3.202 1.00 56.50 138 ALA A CA 1
ATOM 1139 C C . ALA A 1 138 ? -38.382 17.911 -2.483 1.00 56.50 138 ALA A C 1
ATOM 1141 O O . ALA A 1 138 ? -38.674 18.989 -1.958 1.00 56.50 138 ALA A O 1
ATOM 1142 N N . MET A 1 139 ? -37.155 17.385 -2.402 1.00 52.12 139 MET A N 1
ATOM 1143 C CA . MET A 1 139 ? -35.967 18.110 -1.956 1.00 52.12 139 MET A CA 1
ATOM 1144 C C . MET A 1 139 ? -35.955 19.464 -2.670 1.00 52.12 139 MET A C 1
ATOM 1146 O O . MET A 1 139 ? -35.943 19.516 -3.899 1.00 52.12 139 MET A O 1
ATOM 1150 N N . SER A 1 140 ? -36.021 20.571 -1.920 1.00 68.69 140 SER A N 1
ATOM 1151 C CA . SER A 1 140 ? -36.068 21.890 -2.559 1.00 68.69 140 SER A CA 1
ATOM 1152 C C . SER A 1 140 ? -34.857 22.041 -3.499 1.00 68.69 140 SER A C 1
ATOM 1154 O O . SER A 1 140 ? -33.751 21.660 -3.098 1.00 68.69 140 SER A O 1
ATOM 1156 N N . PRO A 1 141 ? -35.007 22.621 -4.707 1.00 65.56 141 PRO A N 1
ATOM 1157 C CA . PRO A 1 141 ? -33.904 22.762 -5.669 1.00 65.56 141 PRO A CA 1
ATOM 1158 C C . PRO A 1 141 ? -32.667 23.431 -5.055 1.00 65.56 141 PRO A C 1
ATOM 1160 O O . PRO A 1 141 ? -31.531 23.155 -5.422 1.00 65.56 141 PRO A O 1
ATOM 1163 N N . LYS A 1 142 ? -32.896 24.285 -4.052 1.00 67.69 142 LYS A N 1
ATOM 1164 C CA . LYS A 1 142 ? -31.872 25.002 -3.294 1.00 67.69 142 LYS A CA 1
ATOM 1165 C C . LYS A 1 142 ? -31.094 24.113 -2.316 1.00 67.69 142 LYS A C 1
ATOM 1167 O O . LYS A 1 142 ? -29.915 24.369 -2.095 1.00 67.69 142 LYS A O 1
ATOM 1172 N N . LEU A 1 143 ? -31.730 23.094 -1.732 1.00 69.38 143 LEU A N 1
ATOM 1173 C CA . LEU A 1 143 ? -31.043 22.097 -0.905 1.00 69.38 143 LEU A CA 1
ATOM 1174 C C . LEU A 1 143 ? -30.228 21.151 -1.790 1.00 69.38 143 LEU A C 1
ATOM 1176 O O . LEU A 1 143 ? -29.065 20.922 -1.490 1.00 69.38 143 LEU A O 1
ATOM 1180 N N . ALA A 1 144 ? -30.804 20.676 -2.899 1.00 74.00 144 ALA A N 1
ATOM 1181 C CA . ALA A 1 144 ? -30.117 19.799 -3.850 1.00 74.00 144 ALA A CA 1
ATOM 1182 C C . ALA A 1 144 ? -28.841 20.449 -4.409 1.00 74.00 144 ALA A C 1
ATOM 1184 O O . ALA A 1 144 ? -27.778 19.841 -4.388 1.00 74.00 144 ALA A O 1
ATOM 1185 N N . LEU A 1 145 ? -28.918 21.728 -4.791 1.00 74.19 145 LEU A N 1
ATOM 1186 C CA . LEU A 1 145 ? -27.765 22.489 -5.278 1.00 74.19 145 LEU A CA 1
ATOM 1187 C C . LEU A 1 145 ? -26.708 22.708 -4.183 1.00 74.19 145 LEU A C 1
ATOM 1189 O O . LEU A 1 145 ? -25.515 22.716 -4.464 1.00 74.19 145 LEU A O 1
ATOM 1193 N N . LYS A 1 146 ? -27.126 22.842 -2.916 1.00 72.88 146 LYS A N 1
ATOM 1194 C CA . LYS A 1 146 ? -26.202 22.933 -1.777 1.00 72.88 146 LYS A CA 1
ATOM 1195 C C . LYS A 1 146 ? -25.496 21.601 -1.508 1.00 72.88 146 LYS A C 1
ATOM 1197 O O . LYS A 1 146 ? -24.306 21.615 -1.223 1.00 72.88 146 LYS A O 1
ATOM 1202 N N . TYR A 1 147 ? -26.213 20.482 -1.607 1.00 72.31 147 TYR A N 1
ATOM 1203 C CA . TYR A 1 147 ? -25.629 19.144 -1.504 1.00 72.31 147 TYR A CA 1
ATOM 1204 C C . TYR A 1 147 ? -24.658 18.869 -2.649 1.00 72.31 147 TYR A C 1
ATOM 1206 O O . TYR A 1 147 ? -23.557 18.409 -2.384 1.00 72.31 147 TYR A O 1
ATOM 1214 N N . GLN A 1 148 ? -25.023 19.225 -3.885 1.00 70.31 148 GLN A N 1
ATOM 1215 C CA . GLN A 1 148 ? -24.136 19.107 -5.040 1.00 70.31 148 GLN A CA 1
ATOM 1216 C C . GLN A 1 148 ? -22.849 19.909 -4.834 1.00 70.31 148 GLN A C 1
ATOM 1218 O O . GLN A 1 148 ? -21.768 19.374 -5.024 1.00 70.31 148 GLN A O 1
ATOM 1223 N N . LYS A 1 149 ? -22.956 21.156 -4.366 1.00 73.06 149 LYS A N 1
ATOM 1224 C CA . LYS A 1 149 ? -21.788 22.008 -4.140 1.00 73.06 149 LYS A CA 1
ATOM 1225 C C . LYS A 1 149 ? -20.876 21.506 -3.015 1.00 73.06 149 LYS A C 1
ATOM 1227 O O . LYS A 1 149 ? -19.669 21.655 -3.100 1.00 73.06 149 LYS A O 1
ATOM 1232 N N . LEU A 1 150 ? -21.451 20.903 -1.973 1.00 70.31 150 LEU A N 1
ATOM 1233 C CA . LEU A 1 150 ? -20.682 20.291 -0.884 1.00 70.31 150 LEU A CA 1
ATOM 1234 C C . LEU A 1 150 ? -19.932 19.044 -1.378 1.00 70.31 150 LEU A C 1
ATOM 1236 O O . LEU A 1 150 ? -18.784 18.840 -1.009 1.00 70.31 150 LEU A O 1
ATOM 1240 N N . LEU A 1 151 ? -20.561 18.268 -2.264 1.00 65.31 151 LEU A N 1
ATOM 1241 C CA . LEU A 1 151 ? -19.946 17.126 -2.942 1.00 65.31 151 LEU A CA 1
ATOM 1242 C C . LEU A 1 151 ? -18.850 17.553 -3.934 1.00 65.31 151 LEU A C 1
ATOM 1244 O O . LEU A 1 151 ? -17.831 16.879 -4.021 1.00 65.31 151 LEU A O 1
ATOM 1248 N N . GLU A 1 152 ? -19.038 18.665 -4.649 1.00 62.69 152 GLU A N 1
ATOM 1249 C CA . GLU A 1 152 ? -18.023 19.262 -5.532 1.00 62.69 152 GLU A CA 1
ATOM 1250 C C . GLU A 1 152 ? -16.814 19.774 -4.727 1.00 62.69 152 GLU A C 1
ATOM 1252 O O . GLU A 1 152 ? -15.683 19.440 -5.064 1.00 62.69 152 GLU A O 1
ATOM 1257 N N . ASP A 1 153 ? -17.034 20.481 -3.612 1.00 66.69 153 ASP A N 1
ATOM 1258 C CA . ASP A 1 153 ? -15.950 20.968 -2.740 1.00 66.69 153 ASP A CA 1
ATOM 1259 C C . ASP A 1 153 ? -15.165 19.805 -2.078 1.00 66.69 153 ASP A C 1
ATOM 1261 O O . ASP A 1 153 ? -13.939 19.862 -1.936 1.00 66.69 153 ASP A O 1
ATOM 1265 N N . GLU A 1 154 ? -15.847 18.722 -1.684 1.00 57.53 154 GLU A N 1
ATOM 1266 C CA . GLU A 1 154 ? -15.202 17.531 -1.110 1.00 57.53 154 GLU A CA 1
ATOM 1267 C C . GLU A 1 154 ? -14.384 16.758 -2.160 1.00 57.53 154 GLU A C 1
ATOM 1269 O O . GLU A 1 154 ? -13.308 16.247 -1.855 1.00 57.53 154 GLU A O 1
ATOM 1274 N N . GLN A 1 155 ? -14.826 16.749 -3.421 1.00 50.31 155 GLN A N 1
ATOM 1275 C CA . GLN A 1 155 ? -14.055 16.191 -4.536 1.00 50.31 155 GLN A CA 1
ATOM 1276 C C . GLN A 1 155 ? -12.854 17.070 -4.922 1.00 50.31 155 GLN A C 1
ATOM 1278 O O . GLN A 1 155 ? -11.791 16.532 -5.228 1.00 50.31 155 GLN A O 1
ATOM 1283 N N . ASP A 1 156 ? -12.964 18.399 -4.852 1.00 58.00 156 ASP A N 1
ATOM 1284 C CA . ASP A 1 156 ? -11.860 19.314 -5.180 1.00 58.00 156 ASP A CA 1
ATOM 1285 C C . ASP A 1 156 ? -10.707 19.224 -4.168 1.00 58.00 156 ASP A C 1
ATOM 1287 O O . ASP A 1 156 ? -9.536 19.228 -4.552 1.00 58.00 156 ASP A O 1
ATOM 1291 N N . THR A 1 157 ? -11.009 19.054 -2.876 1.00 61.19 157 THR A N 1
ATOM 1292 C CA . THR A 1 157 ? -9.961 18.792 -1.869 1.00 61.19 157 THR A CA 1
ATOM 1293 C C . THR A 1 157 ? -9.260 17.450 -2.088 1.00 61.19 157 THR A C 1
ATOM 1295 O O . THR A 1 157 ? -8.050 17.357 -1.891 1.00 61.19 157 THR A O 1
ATOM 1298 N N . GLN A 1 158 ? -9.974 16.430 -2.573 1.00 56.25 158 GLN A N 1
ATOM 1299 C CA . GLN A 1 158 ? -9.374 15.152 -2.965 1.00 56.25 158 GLN A CA 1
ATOM 1300 C C . GLN A 1 158 ? -8.482 15.300 -4.206 1.00 56.25 158 GLN A C 1
ATOM 1302 O O . GLN A 1 158 ? -7.416 14.691 -4.260 1.00 56.25 158 GLN A O 1
ATOM 1307 N N . LEU A 1 159 ? -8.850 16.154 -5.168 1.00 61.88 159 LEU A N 1
ATOM 1308 C CA . LEU A 1 159 ? -8.032 16.428 -6.354 1.00 61.88 159 LEU A CA 1
ATOM 1309 C C . LEU A 1 159 ? -6.688 17.104 -6.030 1.00 61.88 159 LEU A C 1
ATOM 1311 O O . LEU A 1 159 ? -5.713 16.876 -6.749 1.00 61.88 159 LEU A O 1
ATOM 1315 N N . ASP A 1 160 ? -6.596 17.877 -4.948 1.00 61.47 160 ASP A N 1
ATOM 1316 C CA . ASP A 1 160 ? -5.355 18.565 -4.558 1.00 61.47 160 ASP A CA 1
ATOM 1317 C C . ASP A 1 160 ? -4.316 17.589 -3.964 1.00 61.47 160 ASP A C 1
ATOM 1319 O O . ASP A 1 160 ? -3.130 17.631 -4.307 1.00 61.47 160 ASP A O 1
ATOM 1323 N N . TYR A 1 161 ? -4.766 16.613 -3.161 1.00 59.34 161 TYR A N 1
ATOM 1324 C CA . TYR A 1 161 ? -3.913 15.505 -2.701 1.00 59.34 161 TYR A CA 1
ATOM 1325 C C . TYR A 1 161 ? -3.460 14.614 -3.866 1.00 59.34 161 TYR A C 1
ATOM 1327 O O . TYR A 1 161 ? -2.305 14.189 -3.934 1.00 59.34 161 TYR A O 1
ATOM 1335 N N . VAL A 1 162 ? -4.350 14.402 -4.835 1.00 62.78 162 VAL A N 1
ATOM 1336 C CA . VAL A 1 162 ? -4.068 13.677 -6.077 1.00 62.78 162 VAL A CA 1
ATOM 1337 C C . VAL A 1 162 ? -3.037 14.392 -6.938 1.00 62.78 162 VAL A C 1
ATOM 1339 O O . VAL A 1 162 ? -2.184 13.734 -7.533 1.00 62.78 162 VAL A O 1
ATOM 1342 N N . PHE A 1 163 ? -3.067 15.722 -6.992 1.00 68.00 163 PHE A N 1
ATOM 1343 C CA . PHE A 1 163 ? -2.098 16.490 -7.764 1.00 68.00 163 PHE A CA 1
ATOM 1344 C C . PHE A 1 163 ? -0.673 16.295 -7.229 1.00 68.00 163 PHE A C 1
ATOM 1346 O O . PHE A 1 163 ? 0.255 16.111 -8.018 1.00 68.00 163 PHE A O 1
ATOM 1353 N N . GLY A 1 164 ? -0.505 16.234 -5.903 1.00 68.88 164 GLY A N 1
ATOM 1354 C CA . GLY A 1 164 ? 0.777 15.916 -5.266 1.00 68.88 164 GLY A CA 1
ATOM 1355 C C . GLY A 1 164 ? 1.281 14.514 -5.622 1.00 68.88 164 GLY A C 1
ATOM 1356 O O . GLY A 1 164 ? 2.424 14.356 -6.055 1.00 68.88 164 GLY A O 1
ATOM 1357 N N . THR A 1 165 ? 0.420 13.499 -5.524 1.00 63.62 165 THR A N 1
ATOM 1358 C CA . THR A 1 165 ? 0.798 12.107 -5.824 1.00 63.62 165 THR A CA 1
ATOM 1359 C C . THR A 1 165 ? 1.026 11.870 -7.317 1.00 63.62 165 THR A C 1
ATOM 1361 O O . THR A 1 165 ? 1.987 11.202 -7.680 1.00 63.62 165 THR A O 1
ATOM 1364 N N . VAL A 1 166 ? 0.227 12.464 -8.210 1.00 70.62 166 VAL A N 1
ATOM 1365 C CA . VAL A 1 166 ? 0.444 12.397 -9.669 1.00 70.62 166 VAL A CA 1
ATOM 1366 C C . VAL A 1 166 ? 1.714 13.140 -10.066 1.00 70.62 166 VAL A C 1
ATOM 1368 O O . VAL A 1 166 ? 2.436 12.686 -10.953 1.00 70.62 166 VAL A O 1
ATOM 1371 N N . GLN A 1 167 ? 2.031 14.258 -9.410 1.00 71.19 167 GLN A N 1
ATOM 1372 C CA . GLN A 1 167 ? 3.297 14.945 -9.630 1.00 71.19 167 GLN A CA 1
ATOM 1373 C C . GLN A 1 167 ? 4.484 14.084 -9.178 1.00 71.19 167 GLN A C 1
ATOM 1375 O O . GLN A 1 167 ? 5.454 13.985 -9.930 1.00 71.19 167 GLN A O 1
ATOM 1380 N N . ASN A 1 168 ? 4.371 13.402 -8.034 1.00 71.12 168 ASN A N 1
ATOM 1381 C CA . ASN A 1 168 ? 5.380 12.459 -7.550 1.00 71.12 168 ASN A CA 1
ATOM 1382 C C . ASN A 1 168 ? 5.510 11.230 -8.464 1.00 71.12 168 ASN A C 1
ATOM 1384 O O . ASN A 1 168 ? 6.624 10.848 -8.797 1.00 71.12 168 ASN A O 1
ATOM 1388 N N . LEU A 1 169 ? 4.404 10.653 -8.944 1.00 69.19 169 LEU A N 1
ATOM 1389 C CA . LEU A 1 169 ? 4.411 9.545 -9.908 1.00 69.19 169 LEU A CA 1
ATOM 1390 C C . LEU A 1 169 ? 4.973 9.977 -11.264 1.00 69.19 169 LEU A C 1
ATOM 1392 O O . LEU A 1 169 ? 5.695 9.218 -11.897 1.00 69.19 169 LEU A O 1
ATOM 1396 N N . ARG A 1 170 ? 4.704 11.208 -11.711 1.00 73.06 170 ARG A N 1
ATOM 1397 C CA . ARG A 1 170 ? 5.308 11.769 -12.928 1.00 73.06 170 ARG A CA 1
ATOM 1398 C C . ARG A 1 170 ? 6.811 11.974 -12.757 1.00 73.06 170 ARG A C 1
ATOM 1400 O O . ARG A 1 170 ? 7.569 11.734 -13.694 1.00 73.06 170 ARG A O 1
ATOM 1407 N N . GLU A 1 171 ? 7.242 12.432 -11.586 1.00 77.69 171 GLU A N 1
ATOM 1408 C CA . GLU A 1 171 ? 8.658 12.568 -11.253 1.00 77.69 171 GLU A CA 1
ATOM 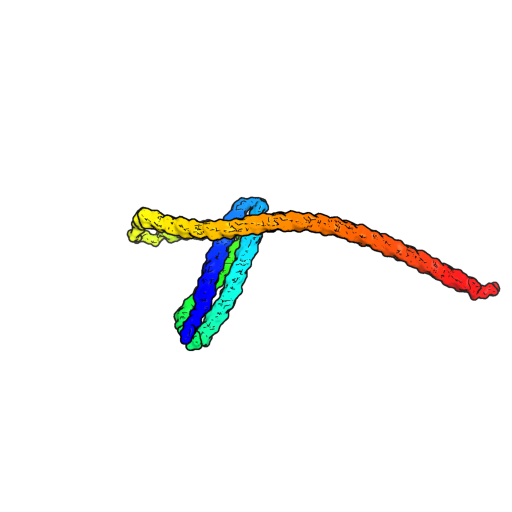1409 C C . GLU A 1 171 ? 9.339 11.196 -11.189 1.00 77.69 171 GLU A C 1
ATOM 1411 O O . GLU A 1 171 ? 10.361 11.002 -11.842 1.00 77.69 171 GLU A O 1
ATOM 1416 N N . GLN A 1 172 ? 8.724 10.215 -10.526 1.00 71.19 172 GLN A N 1
ATOM 1417 C CA . GLN A 1 172 ? 9.195 8.831 -10.489 1.00 71.19 172 GLN A CA 1
ATOM 1418 C C . GLN A 1 172 ? 9.234 8.207 -11.883 1.00 71.19 172 GLN A C 1
ATOM 1420 O O . GLN A 1 172 ? 10.267 7.671 -12.254 1.00 71.19 172 GLN A O 1
ATOM 1425 N N . ALA A 1 173 ? 8.197 8.360 -12.708 1.00 71.81 173 ALA A N 1
ATOM 1426 C CA . ALA A 1 173 ? 8.189 7.884 -14.091 1.00 71.81 173 ALA A CA 1
ATOM 1427 C C . ALA A 1 173 ? 9.279 8.559 -14.941 1.00 71.81 173 ALA A C 1
ATOM 1429 O O . ALA A 1 173 ? 9.896 7.915 -15.786 1.00 71.81 173 ALA A O 1
ATOM 1430 N N . SER A 1 174 ? 9.569 9.844 -14.702 1.00 74.62 174 SER A N 1
ATOM 1431 C CA . SER A 1 174 ? 10.678 10.534 -15.369 1.00 74.62 174 SER A CA 1
ATOM 1432 C C . SER A 1 174 ? 12.047 10.035 -14.900 1.00 74.62 174 SER A C 1
ATOM 1434 O O . SER A 1 174 ? 12.973 9.990 -15.710 1.00 74.62 174 SER A O 1
ATOM 1436 N N . ILE A 1 175 ? 12.191 9.702 -13.615 1.00 77.12 175 ILE A N 1
ATOM 1437 C CA . ILE A 1 175 ? 13.419 9.138 -13.043 1.00 77.12 175 ILE A CA 1
ATOM 1438 C C . ILE A 1 175 ? 13.610 7.704 -13.545 1.00 77.12 175 ILE A C 1
ATOM 1440 O O . ILE A 1 175 ? 14.685 7.376 -14.029 1.00 77.12 175 ILE A O 1
ATOM 1444 N N . MET A 1 176 ? 12.559 6.886 -13.528 1.00 72.75 176 MET A N 1
ATOM 1445 C CA . MET A 1 176 ? 12.549 5.521 -14.054 1.00 72.75 176 MET A CA 1
ATOM 1446 C C . MET A 1 176 ? 12.817 5.497 -15.558 1.00 72.75 176 MET A C 1
ATOM 1448 O O . MET A 1 176 ? 13.565 4.647 -16.020 1.00 72.75 176 MET A O 1
ATOM 1452 N N . GLY A 1 177 ? 12.277 6.446 -16.328 1.00 81.69 177 GLY A N 1
ATOM 1453 C CA . GLY A 1 177 ? 12.572 6.568 -17.757 1.00 81.69 177 GLY A CA 1
ATOM 1454 C C . GLY A 1 177 ? 14.056 6.817 -18.033 1.00 81.69 177 GLY A C 1
ATOM 1455 O O . GLY A 1 177 ? 14.614 6.220 -18.949 1.00 81.69 177 GLY A O 1
ATOM 1456 N N . ARG A 1 178 ? 14.708 7.638 -17.201 1.00 84.06 178 ARG A N 1
ATOM 1457 C CA . ARG A 1 178 ? 16.153 7.879 -17.294 1.00 84.06 178 ARG A CA 1
ATOM 1458 C C . ARG A 1 178 ? 16.964 6.675 -16.820 1.00 84.06 178 ARG A C 1
ATOM 1460 O O . ARG A 1 178 ? 17.892 6.274 -17.501 1.00 84.06 178 ARG A O 1
ATOM 1467 N N . GLU A 1 179 ? 16.575 6.058 -15.710 1.00 85.38 179 GLU A N 1
ATOM 1468 C CA . GLU A 1 179 ? 17.223 4.856 -15.178 1.00 85.38 179 GLU A CA 1
ATOM 1469 C C . GLU A 1 179 ? 17.119 3.670 -16.156 1.00 85.38 179 GLU A C 1
ATOM 1471 O O . GLU A 1 179 ? 18.059 2.898 -16.295 1.00 85.38 179 GLU A O 1
ATOM 1476 N N . LEU A 1 180 ? 16.011 3.531 -16.892 1.00 84.69 180 LEU A N 1
ATOM 1477 C CA . LEU A 1 180 ? 15.873 2.528 -17.952 1.00 84.69 180 LEU A CA 1
ATOM 1478 C C . LEU A 1 180 ? 16.760 2.832 -19.167 1.00 84.69 180 LEU A C 1
ATOM 1480 O O . LEU A 1 180 ? 17.280 1.901 -19.779 1.00 84.69 180 LEU A O 1
ATOM 1484 N N . GLU A 1 181 ? 16.946 4.106 -19.515 1.00 86.00 181 GLU A N 1
ATOM 1485 C CA . GLU A 1 181 ? 17.893 4.524 -20.557 1.00 86.00 181 GLU A CA 1
ATOM 1486 C C . GLU A 1 181 ? 19.344 4.239 -20.126 1.00 86.00 181 GLU A C 1
ATOM 1488 O O . GLU A 1 181 ? 20.118 3.671 -20.896 1.00 86.00 181 GLU A O 1
ATOM 1493 N N . GLU A 1 182 ? 19.679 4.505 -18.861 1.00 85.31 182 GLU A N 1
ATOM 1494 C CA . GLU A 1 182 ? 20.972 4.156 -18.257 1.00 85.31 182 GLU A CA 1
ATOM 1495 C C . GLU A 1 182 ? 21.177 2.631 -18.190 1.00 85.31 182 GLU A C 1
ATOM 1497 O O . GLU A 1 182 ? 22.250 2.121 -18.518 1.00 85.31 182 GLU A O 1
ATOM 1502 N N . GLN A 1 183 ? 20.141 1.861 -17.844 1.00 84.88 183 GLN A N 1
ATOM 1503 C CA . GLN A 1 183 ? 20.187 0.397 -17.878 1.00 84.88 183 GLN A CA 1
ATOM 1504 C C . GLN A 1 183 ? 20.307 -0.146 -19.303 1.00 84.88 183 GLN A C 1
ATOM 1506 O O . GLN A 1 183 ? 20.955 -1.173 -19.498 1.00 84.88 183 GLN A O 1
ATOM 1511 N N . PHE A 1 184 ? 19.737 0.521 -20.307 1.00 85.88 184 PHE A N 1
ATOM 1512 C CA . PHE A 1 184 ? 19.917 0.155 -21.711 1.00 85.88 184 PHE A CA 1
ATOM 1513 C C . PHE A 1 184 ? 21.374 0.347 -22.154 1.00 85.88 184 PHE A C 1
ATOM 1515 O O . PHE A 1 184 ? 21.956 -0.564 -22.748 1.00 85.88 184 PHE A O 1
ATOM 1522 N N . GLU A 1 185 ? 21.993 1.470 -21.782 1.00 86.12 185 GLU A N 1
ATOM 1523 C CA . GLU A 1 185 ? 23.424 1.716 -22.007 1.00 86.12 185 GLU A CA 1
ATOM 1524 C C . GLU A 1 185 ? 24.294 0.671 -21.277 1.00 86.12 185 GLU A C 1
ATOM 1526 O O . GLU A 1 185 ? 25.255 0.130 -21.833 1.00 86.12 185 GLU A O 1
ATOM 1531 N N . LEU A 1 186 ? 23.906 0.291 -20.055 1.00 84.62 186 LEU A N 1
ATOM 1532 C CA . LEU A 1 186 ? 24.590 -0.744 -19.280 1.00 84.62 186 LEU A CA 1
ATOM 1533 C C . LEU A 1 186 ? 24.424 -2.144 -19.898 1.00 84.62 186 LEU A C 1
ATOM 1535 O O . LEU A 1 186 ? 25.375 -2.929 -19.896 1.00 84.62 186 LEU A O 1
ATOM 1539 N N . ILE A 1 187 ? 23.258 -2.471 -20.466 1.00 89.50 187 ILE A N 1
ATOM 1540 C CA . ILE A 1 187 ? 23.024 -3.728 -21.197 1.00 89.50 187 ILE A CA 1
ATOM 1541 C C . ILE A 1 187 ? 23.883 -3.784 -22.464 1.00 89.50 187 ILE A C 1
ATOM 1543 O O . ILE A 1 187 ? 24.454 -4.839 -22.750 1.00 89.50 187 ILE A O 1
ATOM 1547 N N . GLU A 1 188 ? 24.042 -2.673 -23.184 1.00 90.88 188 GLU A N 1
ATOM 1548 C CA . GLU A 1 188 ? 24.959 -2.600 -24.327 1.00 90.88 188 GLU A CA 1
ATOM 1549 C C . GLU A 1 188 ? 26.408 -2.865 -23.876 1.00 90.88 188 GLU A C 1
ATOM 1551 O O . GLU A 1 188 ? 27.126 -3.672 -24.477 1.00 90.88 188 GLU A O 1
ATOM 1556 N N . GLU A 1 189 ? 26.834 -2.296 -22.742 1.00 90.06 189 GLU A N 1
ATOM 1557 C CA . GLU A 1 189 ? 28.151 -2.594 -22.177 1.00 90.06 189 GLU A CA 1
ATOM 1558 C C . GLU A 1 189 ? 28.295 -4.080 -21.796 1.00 90.06 189 GLU A C 1
ATOM 1560 O O . GLU A 1 189 ? 29.327 -4.707 -22.079 1.00 90.06 189 GLU A O 1
ATOM 1565 N N . VAL A 1 190 ? 27.266 -4.669 -21.180 1.00 90.75 190 VAL A N 1
ATOM 1566 C CA . VAL A 1 190 ? 27.224 -6.095 -20.830 1.00 90.75 190 VAL A CA 1
ATOM 1567 C C . VAL A 1 190 ? 27.340 -6.961 -22.083 1.00 90.75 190 VAL A C 1
ATOM 1569 O O . VAL A 1 190 ? 28.122 -7.914 -22.065 1.00 90.75 190 VAL A O 1
ATOM 1572 N N . ASP A 1 191 ? 26.668 -6.615 -23.180 1.00 91.19 191 ASP A N 1
ATOM 1573 C CA . ASP A 1 191 ? 26.761 -7.344 -24.448 1.00 91.19 191 ASP A CA 1
ATOM 1574 C C . ASP A 1 191 ? 28.188 -7.294 -25.016 1.00 91.19 191 ASP A C 1
ATOM 1576 O O . ASP A 1 191 ? 28.799 -8.331 -25.295 1.00 91.19 191 ASP A O 1
ATOM 1580 N N . THR A 1 192 ? 28.831 -6.118 -25.007 1.00 91.88 192 THR A N 1
ATOM 1581 C CA . THR A 1 192 ? 30.245 -6.024 -25.421 1.00 91.88 192 THR A CA 1
ATOM 1582 C C . THR A 1 192 ? 31.190 -6.810 -24.498 1.00 91.88 192 THR A C 1
ATOM 1584 O O . THR A 1 192 ? 32.253 -7.291 -24.919 1.00 91.88 192 THR A O 1
ATOM 1587 N N . ARG A 1 193 ? 30.862 -6.950 -23.206 1.00 91.25 193 ARG A N 1
ATOM 1588 C CA . ARG A 1 193 ? 31.621 -7.788 -22.260 1.00 91.25 193 ARG A CA 1
ATOM 1589 C C . ARG A 1 193 ? 31.371 -9.276 -22.513 1.00 91.25 193 ARG A C 1
ATOM 1591 O O . ARG A 1 193 ? 32.321 -10.065 -22.397 1.00 91.25 193 ARG A O 1
ATOM 1598 N N . ILE A 1 194 ? 30.155 -9.661 -22.895 1.00 93.69 194 ILE A N 1
ATOM 1599 C CA . ILE A 1 194 ? 29.794 -11.021 -23.306 1.00 93.69 194 ILE A CA 1
ATOM 1600 C C . ILE A 1 194 ? 30.539 -11.394 -24.587 1.00 93.69 194 ILE A C 1
ATOM 1602 O O . ILE A 1 194 ? 31.184 -12.444 -24.600 1.00 93.69 194 ILE A O 1
ATOM 1606 N N . GLU A 1 195 ? 30.578 -10.532 -25.607 1.00 94.00 195 GLU A N 1
ATOM 1607 C CA . GLU A 1 195 ? 31.341 -10.775 -26.839 1.00 94.00 195 GLU A CA 1
ATOM 1608 C C . GLU A 1 195 ? 32.825 -11.021 -26.544 1.00 94.00 195 GLU A C 1
ATOM 1610 O O . GLU A 1 195 ? 33.392 -12.049 -26.935 1.00 94.00 195 GLU A O 1
ATOM 1615 N N . ARG A 1 196 ? 33.458 -10.139 -25.756 1.00 91.69 196 ARG A N 1
ATOM 1616 C CA . ARG A 1 196 ? 34.868 -10.298 -25.347 1.00 91.69 196 ARG A CA 1
ATOM 1617 C C . ARG A 1 196 ? 35.097 -11.585 -24.557 1.00 91.69 196 ARG A C 1
ATOM 1619 O O . ARG A 1 196 ? 36.139 -12.235 -24.704 1.00 91.69 196 ARG A O 1
ATOM 1626 N N . THR A 1 197 ? 34.151 -11.965 -23.703 1.00 94.00 197 THR A N 1
ATOM 1627 C CA . THR A 1 197 ? 34.221 -13.222 -22.946 1.00 94.00 197 THR A CA 1
ATOM 1628 C C . THR A 1 197 ? 34.048 -14.427 -23.872 1.00 94.00 197 THR A C 1
ATOM 1630 O O . THR A 1 197 ? 34.804 -15.392 -23.752 1.00 94.00 197 THR A O 1
ATOM 1633 N N . GLY A 1 198 ? 33.164 -14.341 -24.867 1.00 92.88 198 GLY A N 1
ATOM 1634 C CA . GLY A 1 198 ? 32.988 -15.329 -25.929 1.00 92.88 198 GLY A CA 1
ATOM 1635 C C . GLY A 1 198 ? 34.253 -15.520 -26.766 1.00 92.88 198 GLY A C 1
ATOM 1636 O O . GLY A 1 198 ? 34.666 -16.653 -27.029 1.00 92.88 198 GLY A O 1
ATOM 1637 N N . GLU A 1 199 ? 34.958 -14.442 -27.109 1.00 94.00 199 GLU A N 1
ATOM 1638 C CA . GLU A 1 199 ? 36.243 -14.522 -27.808 1.00 94.00 199 GLU A CA 1
ATOM 1639 C C . GLU A 1 199 ? 37.340 -15.177 -26.963 1.00 94.00 199 GLU A C 1
ATOM 1641 O O . GLU A 1 199 ? 38.105 -16.015 -27.468 1.00 94.00 199 GLU A O 1
ATOM 1646 N N . LYS A 1 200 ? 37.423 -14.820 -25.673 1.00 93.81 200 LYS A N 1
ATOM 1647 C CA . LYS A 1 200 ? 38.357 -15.438 -24.720 1.00 93.81 200 LYS A CA 1
ATOM 1648 C C . LYS A 1 200 ? 38.056 -16.923 -24.553 1.00 93.81 200 LYS A C 1
ATOM 1650 O O . LYS A 1 200 ? 38.981 -17.731 -24.637 1.00 93.81 200 LYS A O 1
ATOM 1655 N N . LEU A 1 201 ? 36.784 -17.293 -24.416 1.00 94.75 201 LEU A N 1
ATOM 1656 C CA . LEU A 1 201 ? 36.342 -18.681 -24.337 1.00 94.75 201 LEU A CA 1
ATOM 1657 C C . LEU A 1 201 ? 36.691 -19.442 -25.625 1.00 94.75 201 LEU A C 1
ATOM 1659 O O . LEU A 1 201 ? 37.306 -20.504 -25.567 1.00 94.75 201 LEU A O 1
ATOM 1663 N N . LYS A 1 202 ? 36.429 -18.867 -26.805 1.00 94.06 202 LYS A N 1
ATOM 1664 C CA . LYS A 1 202 ? 36.796 -19.438 -28.118 1.00 94.06 202 LYS A CA 1
ATOM 1665 C C . LYS A 1 202 ? 38.309 -19.606 -28.288 1.00 94.06 202 LYS A C 1
ATOM 1667 O O . LYS A 1 202 ? 38.772 -20.536 -28.957 1.00 94.06 202 LYS A O 1
ATOM 1672 N N . ARG A 1 203 ? 39.112 -18.708 -27.709 1.00 93.25 203 ARG A N 1
ATOM 1673 C CA . ARG A 1 203 ? 40.579 -18.829 -27.658 1.00 93.25 203 ARG A CA 1
ATOM 1674 C C . ARG A 1 203 ? 41.005 -19.935 -26.690 1.00 93.25 203 ARG A C 1
ATOM 1676 O O . ARG A 1 203 ? 41.849 -20.748 -27.058 1.00 93.25 203 ARG A O 1
ATOM 1683 N N . GLY A 1 204 ? 40.370 -20.020 -25.521 1.00 95.31 204 GLY A N 1
ATOM 1684 C CA . GLY A 1 204 ? 40.538 -21.104 -24.552 1.00 95.31 204 GLY A CA 1
ATOM 1685 C C . GLY A 1 204 ? 40.239 -22.473 -25.159 1.00 95.31 204 GLY A C 1
ATOM 1686 O O . GLY A 1 204 ? 41.081 -23.363 -25.089 1.00 95.31 204 GLY A O 1
ATOM 1687 N N . PHE A 1 205 ? 39.117 -22.616 -25.870 1.00 94.94 205 PHE A N 1
ATOM 1688 C CA . PHE A 1 205 ? 38.766 -23.836 -26.600 1.00 94.94 205 PHE A CA 1
ATOM 1689 C C . PHE A 1 205 ? 39.790 -24.198 -27.679 1.00 94.94 205 PHE A C 1
ATOM 1691 O O . PHE A 1 205 ? 40.161 -25.363 -27.806 1.00 94.94 205 PHE A O 1
ATOM 1698 N N . ARG A 1 206 ? 40.299 -23.223 -28.446 1.00 93.50 206 ARG A N 1
ATOM 1699 C CA . ARG A 1 206 ? 41.373 -23.479 -29.425 1.00 93.50 206 ARG A CA 1
ATOM 1700 C C . ARG A 1 206 ? 42.660 -23.946 -28.758 1.00 93.50 206 ARG A C 1
ATOM 1702 O O . ARG A 1 206 ? 43.268 -24.899 -29.239 1.00 93.50 206 ARG A O 1
ATOM 1709 N N . ASN A 1 207 ? 43.051 -23.313 -27.656 1.00 91.19 207 ASN A N 1
ATOM 1710 C CA . ASN A 1 207 ? 44.237 -23.697 -26.898 1.00 91.19 207 ASN A CA 1
ATOM 1711 C C . ASN A 1 207 ? 44.067 -25.091 -26.287 1.00 91.19 207 ASN A C 1
ATOM 1713 O O . ASN A 1 207 ? 44.962 -25.917 -26.419 1.00 91.19 207 ASN A O 1
ATOM 1717 N N . MET A 1 208 ? 42.903 -25.391 -25.707 1.00 91.69 208 MET A N 1
ATOM 1718 C CA . MET A 1 208 ? 42.559 -26.719 -25.198 1.00 91.69 208 MET A CA 1
ATOM 1719 C C . MET A 1 208 ? 42.639 -27.769 -26.310 1.00 91.69 208 MET A C 1
ATOM 1721 O O . MET A 1 208 ? 43.339 -28.767 -26.162 1.00 91.69 208 MET A O 1
ATOM 1725 N N . LYS A 1 209 ? 42.017 -27.511 -27.466 1.00 90.31 209 LYS A N 1
ATOM 1726 C CA . LYS A 1 209 ? 42.079 -28.394 -28.641 1.00 90.31 209 LYS A CA 1
ATOM 1727 C C . LYS A 1 209 ? 43.516 -28.598 -29.132 1.00 90.31 209 LYS A C 1
ATOM 1729 O O . LYS A 1 209 ? 43.891 -29.707 -29.507 1.00 90.31 209 LYS A O 1
ATOM 1734 N N . TRP A 1 210 ? 44.334 -27.547 -29.112 1.00 91.38 210 TRP A N 1
ATOM 1735 C CA . TRP A 1 210 ? 45.750 -27.627 -29.468 1.00 91.38 210 TRP A CA 1
ATOM 1736 C C . TRP A 1 210 ? 46.562 -28.444 -28.458 1.00 91.38 210 TRP A C 1
ATOM 1738 O O . TRP A 1 210 ? 47.386 -29.259 -28.872 1.00 91.38 210 TRP A O 1
ATOM 1748 N N . VAL A 1 211 ? 46.317 -28.273 -27.154 1.00 90.38 211 VAL A N 1
ATOM 1749 C CA . VAL A 1 211 ? 46.964 -29.055 -26.089 1.00 90.38 211 VAL A CA 1
ATOM 1750 C C . VAL A 1 211 ? 46.593 -30.527 -26.214 1.00 90.38 211 VAL A C 1
ATOM 1752 O O . VAL A 1 211 ? 47.496 -31.357 -26.181 1.00 90.38 211 VAL A O 1
ATOM 1755 N N . ILE A 1 212 ? 45.313 -30.849 -26.429 1.00 87.38 212 ILE A N 1
ATOM 1756 C CA . ILE A 1 212 ? 44.845 -32.225 -26.658 1.00 87.38 212 ILE A CA 1
ATOM 1757 C C . ILE A 1 212 ? 45.600 -32.837 -27.842 1.00 87.38 212 ILE A C 1
ATOM 1759 O O . ILE A 1 212 ? 46.274 -33.851 -27.677 1.00 87.38 212 ILE A O 1
ATOM 1763 N N . LYS A 1 213 ? 45.621 -32.154 -28.994 1.00 85.38 213 LYS A N 1
ATOM 1764 C CA . LYS A 1 213 ? 46.331 -32.627 -30.193 1.00 85.38 213 LYS A CA 1
ATOM 1765 C C . LYS A 1 213 ? 47.841 -32.792 -29.973 1.00 85.38 213 LYS A C 1
ATOM 1767 O O . LYS A 1 213 ? 48.452 -33.742 -30.461 1.00 85.38 213 LYS A O 1
ATOM 1772 N N . LYS A 1 214 ? 48.482 -31.875 -29.240 1.00 82.81 214 LYS A N 1
ATOM 1773 C CA . LYS A 1 214 ? 49.906 -32.010 -28.890 1.00 82.81 214 LYS A CA 1
ATOM 1774 C C . LYS A 1 214 ? 50.160 -33.152 -27.911 1.00 82.81 214 LYS A C 1
ATOM 1776 O O . LYS A 1 214 ? 51.219 -33.773 -27.994 1.00 82.81 214 LYS A O 1
ATOM 1781 N N . ASN A 1 215 ? 49.239 -33.408 -26.987 1.00 78.12 215 ASN A N 1
ATOM 1782 C CA . ASN A 1 215 ? 49.362 -34.502 -26.036 1.00 78.12 215 ASN A CA 1
ATOM 1783 C C . ASN A 1 215 ? 49.190 -35.859 -26.733 1.00 78.12 215 ASN A C 1
ATOM 1785 O O . ASN A 1 215 ? 49.987 -36.758 -26.487 1.00 78.12 215 ASN A O 1
ATOM 1789 N N . GLU A 1 216 ? 48.253 -35.968 -27.681 1.00 77.31 216 GLU A N 1
ATOM 1790 C CA . GLU A 1 216 ? 48.119 -37.135 -28.567 1.00 77.31 216 GLU A CA 1
ATOM 1791 C C . GLU A 1 216 ? 49.432 -37.420 -29.317 1.00 77.31 216 GLU A C 1
ATOM 1793 O O . GLU A 1 216 ? 49.946 -38.535 -29.268 1.00 77.31 216 GLU A O 1
ATOM 1798 N N . GLY A 1 217 ? 50.048 -36.402 -29.932 1.00 72.06 217 GLY A N 1
ATOM 1799 C CA . GLY A 1 217 ? 51.319 -36.562 -30.652 1.00 72.06 217 GLY A CA 1
ATOM 1800 C C . GLY A 1 217 ? 52.506 -36.963 -29.763 1.00 72.06 217 GLY A C 1
ATOM 1801 O O . GLY A 1 217 ? 53.312 -37.803 -30.160 1.00 72.06 217 GLY A O 1
ATOM 1802 N N . LYS A 1 218 ? 52.606 -36.410 -28.546 1.00 69.56 218 LYS A N 1
ATOM 1803 C CA . LYS A 1 218 ? 53.647 -36.788 -27.570 1.00 69.56 218 LYS A CA 1
ATOM 1804 C C . LYS A 1 218 ? 53.434 -38.182 -26.986 1.00 69.56 218 LYS A C 1
ATOM 1806 O O . LYS A 1 218 ? 54.407 -38.867 -26.682 1.00 69.56 218 LYS A O 1
ATOM 1811 N N . PHE A 1 219 ? 52.182 -38.597 -26.799 1.00 67.50 219 PHE A N 1
ATOM 1812 C CA . PHE A 1 219 ? 51.864 -39.954 -26.370 1.00 67.50 219 PHE A CA 1
ATOM 1813 C C . PHE A 1 219 ? 52.287 -40.954 -27.446 1.00 67.50 219 PHE A C 1
ATOM 1815 O O . PHE A 1 219 ? 53.015 -41.896 -27.149 1.00 67.50 219 PHE A O 1
ATOM 1822 N N . LEU A 1 220 ? 51.936 -40.688 -28.708 1.00 66.75 220 LEU A N 1
ATOM 1823 C CA . LEU A 1 220 ? 52.362 -41.508 -29.841 1.00 66.75 220 LEU A CA 1
ATOM 1824 C C . LEU A 1 220 ? 53.890 -41.547 -29.980 1.00 66.75 220 LEU A C 1
ATOM 1826 O O . LEU A 1 220 ? 54.446 -42.629 -30.147 1.00 66.75 220 LEU A O 1
ATOM 1830 N N . SER A 1 221 ? 54.592 -40.417 -29.829 1.00 69.06 221 SER A N 1
ATOM 1831 C CA . SER A 1 221 ? 56.061 -40.402 -29.900 1.00 69.06 221 SER A CA 1
ATOM 1832 C C . SER A 1 221 ? 56.710 -41.186 -28.755 1.00 69.06 221 SER A C 1
ATOM 1834 O O . SER A 1 221 ? 57.597 -41.994 -29.010 1.00 69.06 221 SER A O 1
ATOM 1836 N N . LYS A 1 222 ? 56.234 -41.029 -27.510 1.00 72.50 222 LYS A N 1
ATOM 1837 C CA . LYS A 1 222 ? 56.719 -41.818 -26.362 1.00 72.50 222 LYS A CA 1
ATOM 1838 C C . LYS A 1 222 ? 56.446 -43.308 -26.526 1.00 72.50 222 LYS A C 1
ATOM 1840 O O . LYS A 1 222 ? 57.284 -44.120 -26.148 1.00 72.50 222 LYS A O 1
ATOM 1845 N N . VAL A 1 223 ? 55.287 -43.681 -27.069 1.00 71.19 223 VAL A N 1
ATOM 1846 C CA . VAL A 1 223 ? 54.952 -45.082 -27.353 1.00 71.19 223 VAL A CA 1
ATOM 1847 C C . VAL A 1 223 ? 55.888 -45.644 -28.422 1.00 71.19 223 VAL A C 1
ATOM 1849 O O . VAL A 1 223 ? 56.393 -46.752 -28.258 1.00 71.19 223 VAL A O 1
ATOM 1852 N N . LEU A 1 224 ? 56.178 -44.890 -29.483 1.00 68.00 224 LEU A N 1
ATOM 1853 C CA . LEU A 1 224 ? 57.122 -45.314 -30.520 1.00 68.00 224 LEU A CA 1
ATOM 1854 C C . LEU A 1 224 ? 58.558 -45.422 -29.984 1.00 68.00 224 LEU A C 1
ATOM 1856 O O . LEU A 1 224 ? 59.216 -46.427 -30.237 1.00 68.00 224 LEU A O 1
ATOM 1860 N N . GLU A 1 225 ? 59.025 -44.463 -29.180 1.00 70.94 225 GLU A N 1
ATOM 1861 C CA . GLU A 1 225 ? 60.346 -44.517 -28.533 1.00 70.94 225 GLU A CA 1
ATOM 1862 C C . GLU A 1 225 ? 60.478 -45.702 -27.567 1.00 70.94 225 GLU A C 1
ATOM 1864 O O . GLU A 1 225 ? 61.500 -46.387 -27.582 1.00 70.94 225 GLU A O 1
ATOM 1869 N N . ASN A 1 226 ? 59.441 -46.004 -26.774 1.00 68.19 226 ASN A N 1
ATOM 1870 C CA . ASN A 1 226 ? 59.432 -47.176 -25.890 1.00 68.19 226 ASN A CA 1
ATOM 1871 C C . ASN A 1 226 ? 59.407 -48.508 -26.652 1.00 68.19 226 ASN A C 1
ATOM 1873 O O . ASN A 1 226 ? 59.928 -49.510 -26.165 1.00 68.19 226 ASN A O 1
ATOM 1877 N N . ASN A 1 227 ? 58.784 -48.555 -27.829 1.00 64.12 227 ASN A N 1
ATOM 1878 C CA . ASN A 1 227 ? 58.811 -49.753 -28.665 1.00 64.12 227 ASN A CA 1
ATOM 1879 C C . ASN A 1 227 ? 60.172 -49.915 -29.362 1.00 64.12 227 ASN A C 1
ATOM 1881 O O . ASN A 1 227 ? 60.712 -51.019 -29.383 1.00 64.12 227 ASN A O 1
ATOM 1885 N N . LEU A 1 228 ? 60.779 -48.822 -29.835 1.00 61.22 228 LEU A N 1
ATOM 1886 C CA . LEU A 1 228 ? 62.124 -48.825 -30.424 1.00 61.22 228 LEU A CA 1
ATOM 1887 C C . LEU A 1 228 ? 63.213 -49.198 -29.404 1.00 61.22 228 LEU A C 1
ATOM 1889 O O . LEU A 1 228 ? 64.153 -49.926 -29.737 1.00 61.22 228 LEU A O 1
ATOM 1893 N N . SER A 1 229 ? 63.094 -48.746 -28.151 1.00 59.94 229 SER A N 1
ATOM 1894 C CA . SER A 1 229 ? 64.012 -49.143 -27.078 1.00 59.94 229 SER A CA 1
ATOM 1895 C C . SER A 1 229 ? 63.865 -50.624 -26.722 1.00 59.94 229 SER A C 1
ATOM 1897 O O . SER A 1 229 ? 64.879 -51.306 -26.600 1.00 59.94 229 SER A O 1
ATOM 1899 N N . LYS A 1 230 ? 62.639 -51.166 -26.672 1.00 60.31 230 LYS A N 1
ATOM 1900 C CA . LYS A 1 230 ? 62.406 -52.614 -26.506 1.00 60.31 230 LYS A CA 1
ATOM 1901 C C . LYS A 1 230 ? 63.012 -53.447 -27.640 1.00 60.31 230 LYS A C 1
ATO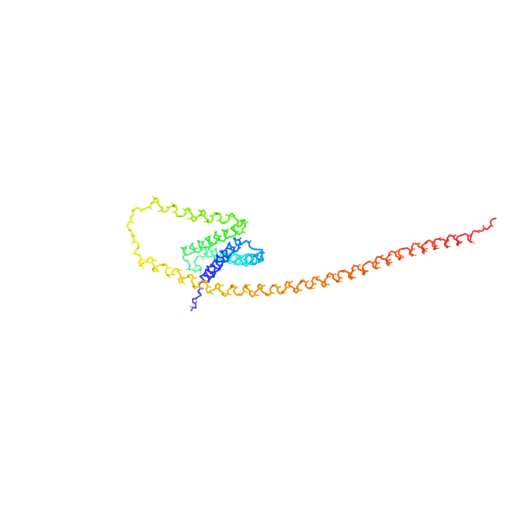M 1903 O O . LYS A 1 230 ? 63.563 -54.506 -27.365 1.00 60.31 230 LYS A O 1
ATOM 1908 N N . THR A 1 231 ? 62.987 -52.963 -28.885 1.00 58.72 231 THR A N 1
ATOM 1909 C CA . THR A 1 231 ? 63.613 -53.675 -30.016 1.00 58.72 231 THR A CA 1
ATOM 1910 C C . THR A 1 231 ? 65.144 -53.624 -30.020 1.00 58.72 231 THR A C 1
ATOM 1912 O O . THR A 1 231 ? 65.766 -54.522 -30.573 1.00 58.72 231 THR A O 1
ATOM 1915 N N . LYS A 1 232 ? 65.772 -52.623 -29.381 1.00 58.31 232 LYS A N 1
ATOM 1916 C CA . LYS A 1 232 ? 67.243 -52.523 -29.275 1.00 58.31 232 LYS A CA 1
ATOM 1917 C C . LYS A 1 232 ? 67.868 -53.491 -28.261 1.00 58.31 232 LYS A C 1
ATOM 1919 O O . LYS A 1 232 ? 69.071 -53.710 -28.327 1.00 58.31 232 LYS A O 1
ATOM 1924 N N . TYR A 1 233 ? 67.076 -54.059 -27.348 1.00 55.25 233 TYR A N 1
ATOM 1925 C CA . TYR A 1 233 ? 67.532 -55.030 -26.341 1.00 55.25 233 TYR A CA 1
ATOM 1926 C C . TYR A 1 233 ? 67.088 -56.472 -26.633 1.00 55.25 233 TYR A C 1
ATOM 1928 O O . TYR A 1 233 ? 67.224 -57.336 -25.769 1.00 55.25 233 TYR A O 1
ATOM 1936 N N . LEU A 1 234 ? 66.570 -56.759 -27.831 1.00 56.72 234 LEU A N 1
ATOM 1937 C CA . LEU A 1 234 ? 66.373 -58.143 -28.261 1.00 56.72 234 LEU A CA 1
ATOM 1938 C C . LEU A 1 234 ? 67.734 -58.717 -28.694 1.00 56.72 234 LEU A C 1
ATOM 1940 O O . LEU A 1 234 ? 68.351 -58.150 -29.599 1.00 56.72 234 LEU A O 1
ATOM 1944 N N . PRO A 1 235 ? 68.236 -59.796 -28.064 1.00 55.06 235 PRO A N 1
ATOM 1945 C CA . PRO A 1 235 ? 69.461 -60.436 -28.515 1.00 55.06 235 PRO A CA 1
ATOM 1946 C C . PRO A 1 235 ? 69.224 -60.995 -29.919 1.00 55.06 235 PRO A C 1
ATOM 1948 O O . PRO A 1 235 ? 68.218 -61.659 -30.173 1.00 55.06 235 PRO A O 1
ATOM 1951 N N . ILE A 1 236 ? 70.146 -60.690 -30.830 1.00 60.81 236 ILE A N 1
ATOM 1952 C CA . ILE A 1 236 ? 70.212 -61.322 -32.145 1.00 60.81 236 ILE A CA 1
ATOM 1953 C C . ILE A 1 236 ? 70.536 -62.796 -31.875 1.00 60.81 236 ILE A C 1
ATOM 1955 O O . ILE A 1 236 ? 71.625 -63.102 -31.391 1.00 60.81 236 ILE A O 1
ATOM 1959 N N . LEU A 1 237 ? 69.547 -63.662 -32.092 1.00 48.66 237 LEU A N 1
ATOM 1960 C CA . LEU A 1 237 ? 69.730 -65.108 -32.215 1.00 48.66 237 LEU A CA 1
ATOM 1961 C C . LEU A 1 237 ? 70.413 -65.420 -33.547 1.00 48.66 237 LEU A C 1
ATOM 1963 O O . LEU A 1 237 ? 70.004 -64.807 -34.561 1.00 48.66 237 LEU A O 1
#

Sequence (237 aa):
MEKIEDPFFEAKEQITFQFSEARYLYDLYVKTAREGNIGTSSTLLDISNELWKIINEIDDCLIDLEEVVFAVERQPEKYKISDEEASERRLFVNRARNDLEQMQKDMSEPVEDVCCRREEKLLKQTVHDEESLDNSLAMSPKLALKYQKLLEDEQDTQLDYVFGTVQNLREQASIMGRELEEQFELIEEVDTRIERTGEKLKRGFRNMKWVIKKNEGKFLSKVLENNLSKTKYLPIL

Foldseek 3Di:
DPPPPDCLVVLLVVLVVLVVVLVVLLVVLLVLVVVPDPVSVVVNVVSLVVSVVSLVVSVVSLVVLVVVLVVCCVCVVVVVDDPVVSVVSVVSSVVSVVSSVVSVVLSVPDSVVNVVVVVVVVVVVVVVPPPDDPDDDPPPPVNVVVVVVVVVVVVVVVVVVVVVVVVVSVVVVVVVVVVVVVVVVVVVVVVVVVVVVVVVVVVVVVVVVVVVVVVVVVVVVVVVVVVVVVVVPDDDD

Radius of gyration: 36.63 Å; chains: 1; bounding box: 116×90×68 Å